Protein AF-0000000086675643 (afdb_homodimer)

Secondary structure (DSSP, 8-state):
-PPBGGGTSEES--EEETTSBHHHHHHHHHHHT-SEEEEEETTEEEEEEEHHHIIIIIGGGT--TTTSBGGGG--SS---EE-TTSBHHHHHHHHHHHT-SEEEEEETTEEEEEEE--/-PPBGGGTSEES--EEETTSBHHHHHHHHHHHT-SEEEEEETTEEEEEEEHHHIIIIIGGGT--TTTSBGGGG--SS---EE-TTSBHHHHHHHHHHHT-SEEEEEETTEEEEEEE--

Solvent-accessible surface area (backbone atoms only — not comparable to full-atom values): 12539 Å² total; per-residue (Å²): 130,81,56,36,32,61,80,69,34,48,66,68,60,52,72,42,56,32,74,42,27,41,27,57,51,22,37,50,27,48,76,69,70,44,59,57,36,37,29,22,49,97,89,36,84,59,27,59,39,36,37,54,33,47,28,45,53,26,38,36,64,72,43,54,44,82,76,35,41,37,52,72,38,39,54,85,61,74,70,58,69,46,39,49,80,37,43,42,66,57,52,54,49,50,24,62,74,68,72,42,55,61,34,41,22,32,58,96,89,35,76,46,23,38,39,71,65,116,130,81,56,37,31,60,80,67,34,49,68,70,59,51,71,43,55,32,74,41,26,41,27,56,51,21,36,50,26,48,76,69,68,45,61,58,35,37,27,23,50,97,89,36,84,59,26,60,39,37,35,54,32,47,28,46,53,25,39,36,64,72,44,55,44,81,74,34,40,38,52,71,37,39,54,84,61,75,71,55,69,44,40,49,80,38,42,41,66,56,51,53,49,51,26,62,75,67,72,43,55,61,35,41,22,33,58,96,88,34,77,47,22,37,38,70,65,117

pLDDT: mean 92.19, std 8.29, range [49.94, 98.75]

InterPro domains:
  IPR000644 CBS domain [PF00571] (5-55)
  IPR000644 CBS domain [PF00571] (76-117)
  IPR000644 CBS domain [PS51371] (9-65)
  IPR000644 CBS domain [PS51371] (75-118)
  IPR000644 CBS domain [SM00116] (12-59)
  IPR000644 CBS domain [SM00116] (78-118)
  IPR046342 CBS domain superfamily [G3DSA:3.10.580.10] (1-118)
  IPR046342 CBS domain superfamily [SSF54631] (3-118)
  IPR051257 Diverse Function CBS-Domain-Containing Protein [PTHR43080] (4-118)

Structure (mmCIF, N/CA/C/O backbone):
data_AF-0000000086675643-model_v1
#
loop_
_entity.id
_entity.type
_entity.pdbx_description
1 polymer Oxidoreductase
#
loop_
_atom_site.group_PDB
_atom_site.id
_atom_site.type_symbol
_atom_site.label_atom_id
_atom_site.label_alt_id
_atom_site.label_comp_id
_atom_site.label_asym_id
_atom_site.label_entity_id
_atom_site.label_seq_id
_atom_site.pdbx_PDB_ins_code
_atom_site.Cartn_x
_atom_site.Cartn_y
_atom_site.Cartn_z
_atom_site.occupancy
_atom_site.B_iso_or_equiv
_atom_site.auth_seq_id
_atom_site.auth_comp_id
_atom_site.auth_asym_id
_atom_site.auth_atom_id
_atom_site.pdbx_PDB_model_num
ATOM 1 N N . MET A 1 1 ? 28.484 17 0.82 1 49.94 1 MET A N 1
ATOM 2 C CA . MET A 1 1 ? 27.594 17.5 1.86 1 49.94 1 MET A CA 1
ATOM 3 C C . MET A 1 1 ? 26.422 16.547 2.072 1 49.94 1 MET A C 1
ATOM 5 O O . MET A 1 1 ? 26.016 15.836 1.152 1 49.94 1 MET A O 1
ATOM 9 N N . ALA A 1 2 ? 26.062 16.25 3.262 1 70 2 ALA A N 1
ATOM 10 C CA . ALA A 1 2 ? 25.031 15.242 3.541 1 70 2 ALA A CA 1
ATOM 11 C C . ALA A 1 2 ? 23.688 15.664 2.969 1 70 2 ALA A C 1
ATOM 13 O O . ALA A 1 2 ? 23.312 16.844 3.043 1 70 2 ALA A O 1
ATOM 14 N N . ASP A 1 3 ? 23.047 14.93 2.203 1 90.75 3 ASP A N 1
ATOM 15 C CA . ASP A 1 3 ? 21.75 15.227 1.609 1 90.75 3 ASP A CA 1
ATOM 16 C C . ASP A 1 3 ? 20.75 15.688 2.668 1 90.75 3 ASP A C 1
ATOM 18 O O . ASP A 1 3 ? 20.766 15.203 3.799 1 90.75 3 ASP A O 1
ATOM 22 N N . LYS A 1 4 ? 20.094 16.812 2.305 1 96.69 4 LYS A N 1
ATOM 23 C CA . LYS A 1 4 ? 19.047 17.312 3.193 1 96.69 4 LYS A CA 1
ATOM 24 C C . LYS A 1 4 ? 17.719 16.641 2.896 1 96.69 4 LYS A C 1
ATOM 26 O O . LYS A 1 4 ? 17.516 16.094 1.809 1 96.69 4 LYS A O 1
ATOM 31 N N . VAL A 1 5 ? 16.828 16.672 3.904 1 96.31 5 VAL A N 1
ATOM 32 C CA . VAL A 1 5 ? 15.516 16.062 3.805 1 96.31 5 VAL A CA 1
ATOM 33 C C . VAL A 1 5 ? 14.742 16.672 2.639 1 96.31 5 VAL A C 1
ATOM 35 O O . VAL A 1 5 ? 14.094 15.961 1.868 1 96.31 5 VAL A O 1
ATOM 38 N N . ARG A 1 6 ? 14.898 17.906 2.4 1 94.75 6 ARG A N 1
ATOM 39 C CA . ARG A 1 6 ? 14.164 18.594 1.343 1 94.75 6 ARG A CA 1
ATOM 40 C C . ARG A 1 6 ? 14.531 18.031 -0.029 1 94.75 6 ARG A C 1
ATOM 42 O O . ARG A 1 6 ? 13.742 18.125 -0.972 1 94.75 6 ARG A O 1
ATOM 49 N N . ASP A 1 7 ? 15.695 17.484 -0.162 1 94.19 7 ASP A N 1
ATOM 50 C CA . ASP A 1 7 ? 16.203 16.984 -1.437 1 94.19 7 ASP A CA 1
ATOM 51 C C . ASP A 1 7 ? 15.617 15.602 -1.759 1 94.19 7 ASP A C 1
ATOM 53 O O . ASP A 1 7 ? 15.695 15.141 -2.9 1 94.19 7 ASP A O 1
ATOM 57 N N . VAL A 1 8 ? 15.016 15 -0.75 1 92.94 8 VAL A N 1
ATOM 58 C CA . VAL A 1 8 ? 14.633 13.609 -0.973 1 92.94 8 VAL A CA 1
ATOM 59 C C . VAL A 1 8 ? 13.148 13.43 -0.646 1 92.94 8 VAL A C 1
ATOM 61 O O . VAL A 1 8 ? 12.57 12.375 -0.934 1 92.94 8 VAL A O 1
ATOM 64 N N . MET A 1 9 ? 12.516 14.391 -0.072 1 93.06 9 MET A N 1
ATOM 65 C CA . MET A 1 9 ? 11.133 14.234 0.366 1 93.06 9 MET A CA 1
ATOM 66 C C . MET A 1 9 ? 10.172 14.414 -0.803 1 93.06 9 MET A C 1
ATOM 68 O O . MET A 1 9 ? 10.508 15.07 -1.795 1 93.06 9 MET A O 1
ATOM 72 N N . THR A 1 10 ? 9.055 13.773 -0.684 1 90.44 10 THR A N 1
ATOM 73 C CA . THR A 1 10 ? 7.918 14.125 -1.528 1 90.44 10 THR A CA 1
ATOM 74 C C . THR A 1 10 ? 7.195 15.359 -0.978 1 90.44 10 THR A C 1
ATOM 76 O O . THR A 1 10 ? 6.859 15.406 0.206 1 90.44 10 THR A O 1
ATOM 79 N N . SER A 1 11 ? 6.953 16.281 -1.867 1 92.38 11 SER A N 1
ATOM 80 C CA . SER A 1 11 ? 6.418 17.547 -1.407 1 92.38 11 SER A CA 1
ATOM 81 C C . SER A 1 11 ? 4.898 17.578 -1.52 1 92.38 11 SER A C 1
ATOM 83 O O . SER A 1 11 ? 4.305 16.766 -2.219 1 92.38 11 SER A O 1
ATOM 85 N N . ASP A 1 12 ? 4.305 18.562 -0.68 1 90.69 12 ASP A N 1
ATOM 86 C CA . ASP A 1 12 ? 2.891 18.922 -0.736 1 90.69 12 ASP A CA 1
ATOM 87 C C . ASP A 1 12 ? 2.008 17.703 -0.477 1 90.69 12 ASP A C 1
ATOM 89 O O . ASP A 1 12 ? 1.197 17.328 -1.325 1 90.69 12 ASP A O 1
ATOM 93 N N . PRO A 1 13 ? 2.143 17.234 0.738 1 94.44 13 PRO A N 1
ATOM 94 C CA . PRO A 1 13 ? 1.33 16.062 1.082 1 94.44 13 PRO A CA 1
ATOM 95 C C . PRO A 1 13 ? -0.165 16.375 1.117 1 94.44 13 PRO A C 1
ATOM 97 O O . PRO A 1 13 ? -0.562 17.484 1.498 1 94.44 13 PRO A O 1
ATOM 100 N N . ILE A 1 14 ? -0.954 15.445 0.741 1 95.62 14 ILE A N 1
ATOM 101 C CA . ILE A 1 14 ? -2.4 15.562 0.89 1 95.62 14 ILE A CA 1
ATOM 102 C C . ILE A 1 14 ? -2.777 15.469 2.367 1 95.62 14 ILE A C 1
ATOM 104 O O . ILE A 1 14 ? -2.307 14.586 3.08 1 95.62 14 ILE A O 1
ATOM 108 N N . THR A 1 15 ? -3.568 16.391 2.744 1 95 15 THR A N 1
ATOM 109 C CA . THR A 1 15 ? -4.012 16.438 4.133 1 95 15 THR A CA 1
ATOM 110 C C . THR A 1 15 ? -5.527 16.312 4.223 1 95 15 THR A C 1
ATOM 112 O O . THR A 1 15 ? -6.258 16.984 3.492 1 95 15 THR A O 1
ATOM 115 N N . LEU A 1 16 ? -5.977 15.461 5.094 1 96.56 16 LEU A N 1
ATOM 116 C CA . LEU A 1 16 ? -7.406 15.25 5.297 1 96.56 16 LEU A CA 1
ATOM 117 C C . LEU A 1 16 ? -7.766 15.344 6.773 1 96.56 16 LEU A C 1
ATOM 119 O O . LEU A 1 16 ? -6.949 15.016 7.641 1 96.56 16 LEU A O 1
ATOM 123 N N . ALA A 1 17 ? -8.984 15.773 7.023 1 96.69 17 ALA A N 1
ATOM 124 C CA . ALA A 1 17 ? -9.484 15.789 8.398 1 96.69 17 ALA A CA 1
ATOM 125 C C . ALA A 1 17 ? -9.703 14.367 8.914 1 96.69 17 ALA A C 1
ATOM 127 O O . ALA A 1 17 ? -10.078 13.477 8.148 1 96.69 17 ALA A O 1
ATOM 128 N N . SER A 1 18 ? -9.555 14.195 10.219 1 95.69 18 SER A N 1
ATOM 129 C CA . SER A 1 18 ? -9.664 12.883 10.859 1 95.69 18 SER A CA 1
ATOM 130 C C . SER A 1 18 ? -11.062 12.305 10.695 1 95.69 18 SER A C 1
ATOM 132 O O . SER A 1 18 ? -11.25 11.086 10.758 1 95.69 18 SER A O 1
ATOM 134 N N . THR A 1 19 ? -12.016 13.117 10.367 1 96.69 19 THR A N 1
ATOM 135 C CA . THR A 1 19 ? -13.414 12.703 10.305 1 96.69 19 THR A CA 1
ATOM 136 C C . THR A 1 19 ? -13.781 12.219 8.906 1 96.69 19 THR A C 1
ATOM 138 O O . THR A 1 19 ? -14.844 11.625 8.703 1 96.69 19 THR A O 1
ATOM 141 N N . GLU A 1 20 ? -12.906 12.508 7.949 1 97.62 20 GLU A N 1
ATOM 142 C CA . GLU A 1 20 ? -13.164 11.984 6.609 1 97.62 20 GLU A CA 1
ATOM 143 C C . GLU A 1 20 ? -13.188 10.461 6.602 1 97.62 20 GLU A C 1
ATOM 145 O O . GLU A 1 20 ? -12.648 9.82 7.508 1 97.62 20 GLU A O 1
ATOM 150 N N . THR A 1 21 ? -13.844 9.875 5.613 1 98.44 21 THR A N 1
ATOM 151 C CA . THR A 1 21 ? -13.961 8.422 5.559 1 98.44 21 THR A CA 1
ATOM 152 C C . THR A 1 21 ? -12.719 7.797 4.941 1 98.44 21 THR A C 1
ATOM 154 O O . THR A 1 21 ? -11.938 8.484 4.281 1 98.44 21 THR A O 1
ATOM 157 N N . LEU A 1 22 ? -12.578 6.535 5.164 1 98.56 22 LEU A N 1
ATOM 158 C CA . LEU A 1 22 ? -11.516 5.781 4.5 1 98.56 22 LEU A CA 1
ATOM 159 C C . LEU A 1 22 ? -11.656 5.871 2.984 1 98.56 22 LEU A C 1
ATOM 161 O O . LEU A 1 22 ? -10.656 5.988 2.27 1 98.56 22 LEU A O 1
ATOM 165 N N . ALA A 1 23 ? -12.867 5.875 2.477 1 98.75 23 ALA A N 1
ATOM 166 C CA . ALA A 1 23 ? -13.125 5.961 1.043 1 98.75 23 ALA A CA 1
ATOM 167 C C . ALA A 1 23 ? -12.695 7.312 0.487 1 98.75 23 ALA A C 1
ATOM 169 O O . ALA A 1 23 ? -12.156 7.395 -0.623 1 98.75 23 ALA A O 1
ATOM 170 N N . ALA A 1 24 ? -12.953 8.328 1.273 1 98.56 24 ALA A N 1
ATOM 171 C CA . ALA A 1 24 ? -12.5 9.656 0.849 1 98.56 24 ALA A CA 1
ATOM 172 C C . ALA A 1 24 ? -10.984 9.703 0.709 1 98.56 24 ALA A C 1
ATOM 174 O O . ALA A 1 24 ? -10.461 10.273 -0.251 1 98.56 24 ALA A O 1
ATOM 175 N N . ALA A 1 25 ? -10.312 9.164 1.651 1 98.38 25 ALA A N 1
ATOM 176 C CA . ALA A 1 25 ? -8.859 9.078 1.589 1 98.38 25 ALA A CA 1
ATOM 177 C C . ALA A 1 25 ? -8.406 8.281 0.371 1 98.38 25 ALA A C 1
ATOM 179 O O . ALA A 1 25 ? -7.48 8.688 -0.339 1 98.38 25 ALA A O 1
ATOM 180 N N . ALA A 1 26 ? -9.023 7.16 0.12 1 98.62 26 ALA A N 1
ATOM 181 C CA . ALA A 1 26 ? -8.695 6.312 -1.023 1 98.62 26 ALA A CA 1
ATOM 182 C C . ALA A 1 26 ? -8.828 7.086 -2.334 1 98.62 26 ALA A C 1
ATOM 184 O O . ALA A 1 26 ? -7.977 6.965 -3.221 1 98.62 26 ALA A O 1
ATOM 185 N N . LYS A 1 27 ? -9.852 7.836 -2.449 1 98.75 27 LYS A N 1
ATOM 186 C CA . LYS A 1 27 ? -10.07 8.633 -3.652 1 98.75 27 LYS A CA 1
ATOM 187 C C . LYS A 1 27 ? -8.961 9.664 -3.838 1 98.75 27 LYS A C 1
ATOM 189 O O . LYS A 1 27 ? -8.477 9.875 -4.953 1 98.75 27 LYS A O 1
ATOM 194 N N . GLN A 1 28 ? -8.594 10.273 -2.74 1 98.19 28 GLN A N 1
ATOM 195 C CA . GLN A 1 28 ? -7.488 11.219 -2.812 1 98.19 28 GLN A CA 1
ATOM 196 C C . GLN A 1 28 ? -6.188 10.523 -3.209 1 98.19 28 GLN A C 1
ATOM 198 O O . GLN A 1 28 ? -5.414 11.055 -4.008 1 98.19 28 GLN A O 1
ATOM 203 N N . MET A 1 29 ? -5.926 9.367 -2.654 1 97.25 29 MET A N 1
ATOM 204 C CA . MET A 1 29 ? -4.73 8.602 -2.988 1 97.25 29 MET A CA 1
ATOM 205 C C . MET A 1 29 ? -4.703 8.25 -4.473 1 97.25 29 MET A C 1
ATOM 207 O O . MET A 1 29 ? -3.666 8.367 -5.125 1 97.25 29 MET A O 1
ATOM 211 N N . ARG A 1 30 ? -5.797 7.859 -4.992 1 97.06 30 ARG A N 1
ATOM 212 C CA . ARG A 1 30 ? -5.898 7.547 -6.414 1 97.06 30 ARG A CA 1
ATOM 213 C C . ARG A 1 30 ? -5.637 8.789 -7.266 1 97.06 30 ARG A C 1
ATOM 215 O O . ARG A 1 30 ? -4.781 8.766 -8.156 1 97.06 30 ARG A O 1
ATOM 222 N N . ASP A 1 31 ? -6.348 9.844 -6.934 1 97.5 31 ASP A N 1
ATOM 223 C CA . ASP A 1 31 ? -6.336 11.047 -7.766 1 97.5 31 ASP A CA 1
ATOM 224 C C . ASP A 1 31 ? -4.961 11.711 -7.75 1 97.5 31 ASP A C 1
ATOM 226 O O . ASP A 1 31 ? -4.508 12.234 -8.766 1 97.5 31 ASP A O 1
ATOM 230 N N . ALA A 1 32 ? -4.277 11.711 -6.648 1 95.38 32 ALA A N 1
ATOM 231 C CA . ALA A 1 32 ? -2.988 12.375 -6.496 1 95.38 32 ALA A CA 1
ATOM 232 C C . ALA A 1 32 ? -1.837 11.398 -6.707 1 95.38 32 ALA A C 1
ATOM 234 O O . ALA A 1 32 ? -0.668 11.789 -6.703 1 95.38 32 ALA A O 1
ATOM 235 N N . ASP A 1 33 ? -2.172 10.195 -6.852 1 93.75 33 ASP A N 1
ATOM 236 C CA . ASP A 1 33 ? -1.205 9.117 -7.027 1 93.75 33 ASP A CA 1
ATOM 237 C C . ASP A 1 33 ? -0.192 9.094 -5.887 1 93.75 33 ASP A C 1
ATOM 239 O O . ASP A 1 33 ? 1.019 9.117 -6.121 1 93.75 33 ASP A O 1
ATOM 243 N N . VAL A 1 34 ? -0.68 9.023 -4.691 1 92.38 34 VAL A N 1
ATOM 244 C CA . VAL A 1 34 ? 0.114 8.906 -3.473 1 92.38 34 VAL A CA 1
ATOM 245 C C . VAL A 1 34 ? -0.4 7.738 -2.633 1 92.38 34 VAL A C 1
ATOM 247 O O . VAL A 1 34 ? -1.559 7.34 -2.76 1 92.38 34 VAL A O 1
ATOM 250 N N . GLY A 1 35 ? 0.454 7.199 -1.748 1 93.19 35 GLY A N 1
ATOM 251 C CA . GLY A 1 35 ? 0.07 6.074 -0.91 1 93.19 35 GLY A CA 1
ATOM 252 C C . GLY A 1 35 ? -0.058 6.438 0.557 1 93.19 35 GLY A C 1
ATOM 253 O O . GLY A 1 35 ? -0.068 5.562 1.423 1 93.19 35 GLY A O 1
ATOM 254 N N . VAL A 1 36 ? -0.017 7.773 0.796 1 93.31 36 VAL A N 1
ATOM 255 C CA . VAL A 1 36 ? -0.09 8.219 2.184 1 93.31 36 VAL A CA 1
ATOM 256 C C . VAL A 1 36 ? -0.784 9.578 2.256 1 93.31 36 VAL A C 1
ATOM 258 O O . VAL A 1 36 ? -0.618 10.414 1.364 1 93.31 36 VAL A O 1
ATOM 261 N N . VAL A 1 37 ? -1.573 9.781 3.309 1 94.69 37 VAL A N 1
ATOM 262 C CA . VAL A 1 37 ? -2.17 11.086 3.586 1 94.69 37 VAL A CA 1
ATOM 263 C C . VAL A 1 37 ? -1.846 11.508 5.016 1 94.69 37 VAL A C 1
ATOM 265 O O . VAL A 1 37 ? -1.646 10.656 5.891 1 94.69 37 VAL A O 1
ATOM 268 N N . VAL A 1 38 ? -1.768 12.797 5.168 1 94.44 38 VAL A N 1
ATOM 269 C CA . VAL A 1 38 ? -1.661 13.391 6.5 1 94.44 38 VAL A CA 1
ATOM 270 C C . VAL A 1 38 ? -3.057 13.594 7.086 1 94.44 38 VAL A C 1
ATOM 272 O O . VAL A 1 38 ? -3.951 14.109 6.414 1 94.44 38 VAL A O 1
ATOM 275 N N . VAL A 1 39 ? -3.197 13.148 8.297 1 94.5 39 VAL A N 1
ATOM 276 C CA . VAL A 1 39 ? -4.484 13.281 8.977 1 94.5 39 VAL A CA 1
ATOM 277 C C . VAL A 1 39 ? -4.41 14.391 10.016 1 94.5 39 VAL A C 1
ATOM 279 O O . VAL A 1 39 ? -3.463 14.453 10.805 1 94.5 39 VAL A O 1
ATOM 282 N N . THR A 1 40 ? -5.363 15.25 9.961 1 92.69 40 THR A N 1
ATOM 283 C CA . THR A 1 40 ? -5.426 16.328 10.945 1 92.69 40 THR A CA 1
ATOM 284 C C . THR A 1 40 ? -6.688 16.203 11.797 1 92.69 40 THR A C 1
ATOM 286 O O . THR A 1 40 ? -7.676 15.602 11.375 1 92.69 40 THR A O 1
ATOM 289 N N . ASP A 1 41 ? -6.551 16.625 13.016 1 90.69 41 ASP A N 1
ATOM 290 C CA . ASP A 1 41 ? -7.656 16.734 13.961 1 90.69 41 ASP A CA 1
ATOM 291 C C . ASP A 1 41 ? -7.734 18.141 14.555 1 90.69 41 ASP A C 1
ATOM 293 O O . ASP A 1 41 ? -6.84 18.547 15.297 1 90.69 41 ASP A O 1
ATOM 297 N N . ASN A 1 42 ? -8.82 18.812 14.172 1 88.81 42 ASN A N 1
ATOM 298 C CA . ASN A 1 42 ? -9.016 20.172 14.672 1 88.81 42 ASN A CA 1
ATOM 299 C C . ASN A 1 42 ? -7.812 21.062 14.367 1 88.81 42 ASN A C 1
ATOM 301 O O . ASN A 1 42 ? -7.32 21.766 15.25 1 88.81 42 ASN A O 1
ATOM 305 N N . GLY A 1 43 ? -7.172 20.859 13.125 1 83.06 43 GLY A N 1
ATOM 306 C CA . GLY A 1 43 ? -6.105 21.734 12.664 1 83.06 43 GLY A CA 1
ATOM 307 C C . GLY A 1 43 ? -4.723 21.266 13.07 1 83.06 43 GLY A C 1
ATOM 308 O O . GLY A 1 43 ? -3.717 21.812 12.617 1 83.06 43 GLY A O 1
ATOM 309 N N . SER A 1 44 ? -4.691 20.281 13.961 1 87.94 44 SER A N 1
ATOM 310 C CA . SER A 1 44 ? -3.404 19.734 14.375 1 87.94 44 SER A CA 1
ATOM 311 C C . SER A 1 44 ? -3.139 18.391 13.695 1 87.94 44 SER A C 1
ATOM 313 O O . SER A 1 44 ? -4.074 17.656 13.391 1 87.94 44 SER A O 1
ATOM 315 N N . ILE A 1 45 ? -1.896 18.156 13.555 1 88.19 45 ILE A N 1
ATOM 316 C CA . ILE A 1 45 ? -1.517 16.906 12.922 1 88.19 45 ILE A CA 1
ATOM 317 C C . ILE A 1 45 ? -1.85 15.734 13.852 1 88.19 45 ILE A C 1
ATOM 319 O O . ILE A 1 45 ? -1.424 15.711 15.008 1 88.19 45 ILE A O 1
ATOM 323 N N . ALA A 1 46 ? -2.621 14.805 13.359 1 88 46 ALA A N 1
ATOM 324 C CA . ALA A 1 46 ? -3.031 13.641 14.148 1 88 46 ALA A CA 1
ATOM 325 C C . ALA A 1 46 ? -2.203 12.414 13.789 1 88 46 ALA A C 1
ATOM 327 O O . ALA A 1 46 ? -2.021 11.516 14.609 1 88 46 ALA A O 1
ATOM 328 N N . GLY A 1 47 ? -1.719 12.391 12.484 1 89.94 47 GLY A N 1
ATOM 329 C CA . GLY A 1 47 ? -0.938 11.227 12.086 1 89.94 47 GLY A CA 1
ATOM 330 C C . GLY A 1 47 ? -0.857 11.055 10.586 1 89.94 47 GLY A C 1
ATOM 331 O O . GLY A 1 47 ? -1.128 11.992 9.828 1 89.94 47 GLY A O 1
ATOM 332 N N . LEU A 1 48 ? -0.322 9.844 10.234 1 92.06 48 LEU A N 1
ATOM 333 C CA . LEU A 1 48 ? -0.259 9.43 8.836 1 92.06 48 LEU A CA 1
ATOM 334 C C . LEU A 1 48 ? -1.07 8.156 8.609 1 92.06 48 LEU A C 1
ATOM 336 O O . LEU A 1 48 ? -1.101 7.273 9.469 1 92.06 48 LEU A O 1
ATOM 340 N N . VAL A 1 49 ? -1.776 8.07 7.484 1 93.94 49 VAL A N 1
ATOM 341 C CA . VAL A 1 49 ? -2.465 6.855 7.062 1 93.94 49 VAL A CA 1
ATOM 342 C C . VAL A 1 49 ? -2.029 6.477 5.648 1 93.94 49 VAL A C 1
ATOM 344 O O . VAL A 1 49 ? -2.107 7.297 4.73 1 93.94 49 VAL A O 1
ATOM 347 N N . THR A 1 50 ? -1.489 5.309 5.496 1 93.69 50 THR A N 1
ATOM 348 C CA . THR A 1 50 ? -1.075 4.801 4.191 1 93.69 50 THR A CA 1
ATOM 349 C C . THR A 1 50 ? -2.174 3.945 3.57 1 93.69 50 THR A C 1
ATOM 351 O O . THR A 1 50 ? -3.158 3.611 4.23 1 93.69 50 THR A O 1
ATOM 354 N N . ASP A 1 51 ? -1.997 3.686 2.297 1 95.5 51 ASP A N 1
ATOM 355 C CA . ASP A 1 51 ? -2.92 2.766 1.637 1 95.5 51 ASP A CA 1
ATOM 356 C C . ASP A 1 51 ? -2.904 1.396 2.311 1 95.5 51 ASP A C 1
ATOM 358 O O . ASP A 1 51 ? -3.955 0.782 2.504 1 95.5 51 ASP A O 1
ATOM 362 N N . ARG A 1 52 ? -1.743 0.989 2.826 1 93.5 52 ARG A N 1
ATOM 363 C CA . ARG A 1 52 ? -1.68 -0.269 3.562 1 93.5 52 ARG A CA 1
ATOM 364 C C . ARG A 1 52 ? -2.492 -0.191 4.852 1 93.5 52 ARG A C 1
ATOM 366 O O . ARG A 1 52 ? -3.148 -1.161 5.234 1 93.5 52 ARG A O 1
ATOM 373 N N . ASP A 1 53 ? -2.436 0.893 5.562 1 94.69 53 ASP A N 1
ATOM 374 C CA . ASP A 1 53 ? -3.217 1.054 6.785 1 94.69 53 ASP A CA 1
ATOM 375 C C . ASP A 1 53 ? -4.707 0.839 6.52 1 94.69 53 ASP A C 1
ATOM 377 O O . ASP A 1 53 ? -5.398 0.195 7.309 1 94.69 53 ASP A O 1
ATOM 381 N N . ILE A 1 54 ? -5.203 1.376 5.406 1 97.81 54 ILE A N 1
ATOM 382 C CA . ILE A 1 54 ? -6.609 1.233 5.047 1 97.81 54 ILE A CA 1
ATOM 383 C C . ILE A 1 54 ? -6.945 -0.243 4.848 1 97.81 54 ILE A C 1
ATOM 385 O O . ILE A 1 54 ? -8 -0.709 5.273 1 97.81 54 ILE A O 1
ATOM 389 N N . VAL A 1 55 ? -6.023 -0.96 4.297 1 98.12 55 VAL A N 1
ATOM 390 C CA . VAL A 1 55 ? -6.25 -2.367 3.982 1 98.12 55 VAL A CA 1
ATOM 391 C C . VAL A 1 55 ? -6.16 -3.201 5.258 1 98.12 55 VAL A C 1
ATOM 393 O O . VAL A 1 55 ? -7.094 -3.936 5.594 1 98.12 55 VAL A O 1
ATOM 396 N N . VAL A 1 56 ? -5.117 -2.982 6.066 1 97.38 56 VAL A N 1
ATOM 397 C CA . VAL A 1 56 ? -4.832 -3.939 7.129 1 97.38 56 VAL A CA 1
ATOM 398 C C . VAL A 1 56 ? -5.52 -3.496 8.422 1 97.38 56 VAL A C 1
ATOM 400 O O . VAL A 1 56 ? -5.848 -4.324 9.273 1 97.38 56 VAL A O 1
ATOM 403 N N . ARG A 1 57 ? -5.805 -2.264 8.57 1 96.62 57 ARG A N 1
ATOM 404 C CA . ARG A 1 57 ? -6.426 -1.772 9.797 1 96.62 57 ARG A CA 1
ATOM 405 C C . ARG A 1 57 ? -7.879 -1.391 9.562 1 96.62 57 ARG A C 1
ATOM 407 O O . ARG A 1 57 ? -8.641 -1.199 10.508 1 96.62 57 ARG A O 1
ATOM 414 N N . GLY A 1 58 ? -8.305 -1.27 8.336 1 98.12 58 GLY A N 1
ATOM 415 C CA . GLY A 1 58 ? -9.68 -0.954 7.996 1 98.12 58 GLY A CA 1
ATOM 416 C C . GLY A 1 58 ? -10.453 -2.145 7.457 1 98.12 58 GLY A C 1
ATOM 417 O O . GLY A 1 58 ? -11.211 -2.785 8.188 1 98.12 58 GLY A O 1
ATOM 418 N N . ILE A 1 59 ? -10.047 -2.5 6.188 1 98.56 59 ILE A N 1
ATOM 419 C CA . ILE A 1 59 ? -10.797 -3.523 5.465 1 98.56 59 ILE A CA 1
ATOM 420 C C . ILE A 1 59 ? -10.641 -4.871 6.164 1 98.56 59 ILE A C 1
ATOM 422 O O . ILE A 1 59 ? -11.625 -5.578 6.395 1 98.56 59 ILE A O 1
ATOM 426 N N . ALA A 1 60 ? -9.484 -5.18 6.551 1 98.62 60 ALA A N 1
ATOM 427 C CA . ALA A 1 60 ? -9.203 -6.465 7.184 1 98.62 60 ALA A CA 1
ATOM 428 C C . ALA A 1 60 ? -9.898 -6.578 8.539 1 98.62 60 ALA A C 1
ATOM 430 O O . ALA A 1 60 ? -10.109 -7.684 9.039 1 98.62 60 ALA A O 1
ATOM 431 N N . GLU A 1 61 ? -10.227 -5.473 9.125 1 98.25 61 GLU A N 1
ATOM 432 C CA . GLU A 1 61 ? -10.898 -5.445 10.43 1 98.25 61 GLU A CA 1
ATOM 433 C C . GLU A 1 61 ? -12.406 -5.277 10.266 1 98.25 61 GLU A C 1
ATOM 435 O O . GLU A 1 61 ? -13.102 -4.934 11.227 1 98.25 61 GLU A O 1
ATOM 440 N N . ASP A 1 62 ? -12.898 -5.422 9.125 1 98.31 62 ASP A N 1
ATOM 441 C CA . ASP A 1 62 ? -14.312 -5.449 8.773 1 98.31 62 ASP A CA 1
ATOM 442 C C . ASP A 1 62 ? -14.945 -4.07 8.961 1 98.31 62 ASP A C 1
ATOM 444 O O . ASP A 1 62 ? -16.141 -3.969 9.281 1 98.31 62 ASP A O 1
ATOM 448 N N . LEU A 1 63 ? -14.141 -3.051 8.836 1 98.31 63 LEU A N 1
ATOM 449 C CA . LEU A 1 63 ? -14.688 -1.697 8.883 1 98.31 63 LEU A CA 1
ATOM 450 C C . LEU A 1 63 ? -15.203 -1.277 7.512 1 98.31 63 LEU A C 1
ATOM 452 O O . LEU A 1 63 ? -14.57 -1.544 6.492 1 98.31 63 LEU A O 1
ATOM 456 N N . ASP A 1 64 ? -16.375 -0.679 7.574 1 98.25 64 ASP A N 1
ATOM 457 C CA . ASP A 1 64 ? -16.938 -0.154 6.332 1 98.25 64 ASP A CA 1
ATOM 458 C C . ASP A 1 64 ? -16.203 1.107 5.887 1 98.25 64 ASP A C 1
ATOM 460 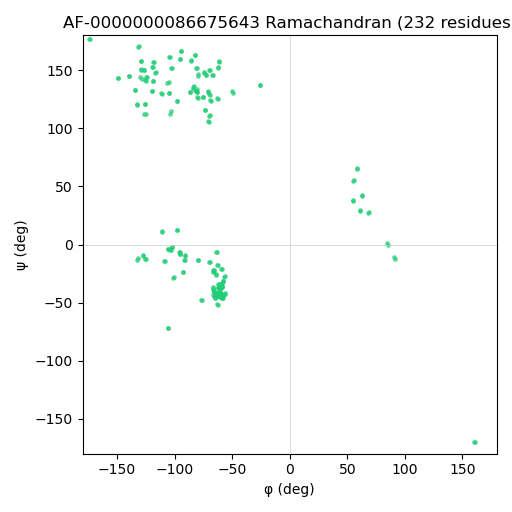O O . ASP A 1 64 ? -16.328 2.158 6.52 1 98.25 64 ASP A O 1
ATOM 464 N N . PRO A 1 65 ? -15.531 1.054 4.719 1 98.56 65 PRO A N 1
ATOM 465 C CA . PRO A 1 65 ? -14.695 2.195 4.336 1 98.56 65 PRO A CA 1
ATOM 466 C C . PRO A 1 65 ? -15.516 3.432 3.975 1 98.56 65 PRO A C 1
ATOM 468 O O . PRO A 1 65 ? -14.977 4.535 3.896 1 98.56 65 PRO A O 1
ATOM 471 N N . PHE A 1 66 ? -16.75 3.301 3.758 1 98.38 66 PHE A N 1
ATOM 472 C CA . PHE A 1 66 ? -17.594 4.398 3.293 1 98.38 66 PHE A CA 1
ATOM 473 C C . PHE A 1 66 ? -18.203 5.148 4.473 1 98.38 66 PHE A C 1
ATOM 475 O O . PHE A 1 66 ? -18.734 6.25 4.305 1 98.38 66 PHE A O 1
ATOM 482 N N . SER A 1 67 ? -18.047 4.598 5.656 1 98.25 67 SER A N 1
ATOM 483 C CA . SER A 1 67 ? -18.625 5.254 6.82 1 98.25 67 SER A CA 1
ATOM 484 C C . SER A 1 67 ? -17.625 5.363 7.957 1 98.25 67 SER A C 1
ATOM 486 O O . SER A 1 67 ? -17.859 6.09 8.93 1 98.25 67 SER A O 1
ATOM 488 N N . THR A 1 68 ? -16.5 4.688 7.863 1 98.25 68 THR A N 1
ATOM 489 C CA . THR A 1 68 ? -15.492 4.691 8.914 1 98.25 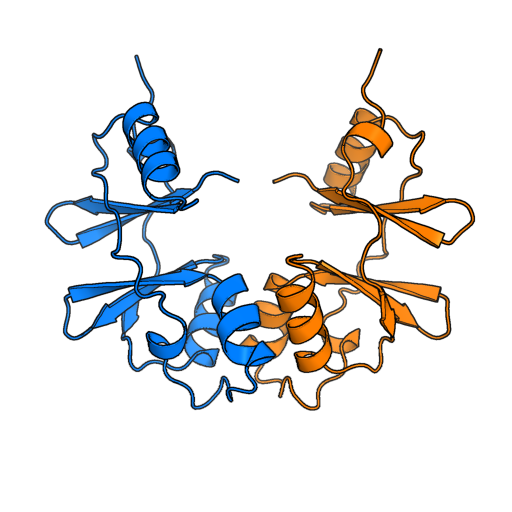68 THR A CA 1
ATOM 490 C C . THR A 1 68 ? -14.578 5.91 8.789 1 98.25 68 THR A C 1
ATOM 492 O O . THR A 1 68 ? -14.109 6.23 7.695 1 98.25 68 THR A O 1
ATOM 495 N N . ALA A 1 69 ? -14.383 6.5 9.922 1 97.62 69 ALA A N 1
ATOM 496 C CA . ALA A 1 69 ? -13.531 7.688 9.953 1 97.62 69 ALA A CA 1
ATOM 497 C C . ALA A 1 69 ? -12.062 7.316 9.781 1 97.62 69 ALA A C 1
ATOM 499 O O . ALA A 1 69 ? -11.609 6.285 10.289 1 97.62 69 ALA A O 1
ATOM 500 N N . LEU A 1 70 ? -11.312 8.188 9.117 1 96.44 70 LEU A N 1
ATOM 501 C CA . LEU A 1 70 ? -9.883 8.023 8.844 1 96.44 70 LEU A CA 1
ATOM 502 C C . LEU A 1 70 ? -9.102 7.852 10.141 1 96.44 70 LEU A C 1
ATOM 504 O O . LEU A 1 70 ? -8.117 7.109 10.18 1 96.44 70 LEU A O 1
ATOM 508 N N . ALA A 1 71 ? -9.547 8.461 11.211 1 92.62 71 ALA A N 1
ATOM 509 C CA . ALA A 1 71 ? -8.914 8.391 12.523 1 92.62 71 ALA A CA 1
ATOM 510 C C . ALA A 1 71 ? -8.781 6.941 12.992 1 92.62 71 ALA A C 1
ATOM 512 O O . ALA A 1 71 ? -7.852 6.605 13.727 1 92.62 71 ALA A O 1
ATOM 513 N N . SER A 1 72 ? -9.633 6.105 12.547 1 93.19 72 SER A N 1
ATOM 514 C CA . SER A 1 72 ? -9.656 4.711 12.977 1 93.19 72 SER A CA 1
ATOM 515 C C . SER A 1 72 ? -8.414 3.965 12.516 1 93.19 72 SER A C 1
ATOM 517 O O . SER A 1 72 ? -8.062 2.924 13.07 1 93.19 72 SER A O 1
ATOM 519 N N . CYS A 1 73 ? -7.789 4.457 11.469 1 92.12 73 CYS A N 1
ATOM 520 C CA . CYS A 1 73 ? -6.633 3.777 10.898 1 92.12 73 CYS A CA 1
ATOM 521 C C . CYS A 1 73 ? -5.336 4.453 11.32 1 92.12 73 CYS A C 1
ATOM 523 O O . CYS A 1 73 ? -4.25 4.043 10.906 1 92.12 73 CYS A O 1
ATOM 525 N N . CYS A 1 74 ? -5.461 5.5 12.047 1 85.38 74 CYS A N 1
ATOM 526 C CA . CYS A 1 74 ? -4.277 6.172 12.578 1 85.38 74 CYS A CA 1
ATOM 527 C C . CYS A 1 74 ? -3.688 5.395 13.75 1 85.38 74 CYS A C 1
ATOM 529 O O . CYS A 1 74 ? -4.422 4.906 14.609 1 85.38 74 CYS A O 1
ATOM 531 N N . THR A 1 75 ? -2.402 5.152 13.555 1 73.94 75 THR A N 1
ATOM 532 C CA . THR A 1 75 ? -1.758 4.465 14.672 1 73.94 75 THR A CA 1
ATOM 533 C C . THR A 1 75 ? -1.411 5.445 15.781 1 73.94 75 THR A C 1
ATOM 535 O O . THR A 1 75 ? -1.313 6.652 15.547 1 73.94 75 THR A O 1
ATOM 538 N N . SER A 1 76 ? -1.501 4.938 16.938 1 62.78 76 SER A N 1
ATOM 539 C CA . SER A 1 76 ? -1.211 5.734 18.125 1 62.78 76 SER A CA 1
ATOM 540 C C . SER A 1 76 ? 0.251 6.168 18.156 1 62.78 76 SER A C 1
ATOM 542 O O . SER A 1 76 ? 0.65 6.965 19.016 1 62.78 76 SER A O 1
ATOM 544 N N . ARG A 1 77 ? 0.912 5.637 17.234 1 60.41 77 ARG A N 1
ATOM 545 C CA . ARG A 1 77 ? 2.322 6.004 17.297 1 60.41 77 ARG A CA 1
ATOM 546 C C . ARG A 1 77 ? 2.527 7.465 16.922 1 60.41 77 ARG A C 1
ATOM 548 O O . ARG A 1 77 ? 1.836 7.984 16.031 1 60.41 77 ARG A O 1
ATOM 555 N N . GLY A 1 78 ? 2.789 8.312 17.922 1 67.12 78 GLY A N 1
ATOM 556 C CA . GLY A 1 78 ? 3.098 9.711 17.703 1 67.12 78 GLY A CA 1
ATOM 557 C C . GLY A 1 78 ? 3.701 9.984 16.344 1 67.12 78 GLY A C 1
ATOM 558 O O . GLY A 1 78 ? 4.219 9.062 15.695 1 67.12 78 GLY A O 1
ATOM 559 N N . VAL A 1 79 ? 3.273 11.039 15.703 1 81.56 79 VAL A N 1
ATOM 560 C CA . VAL A 1 79 ? 3.852 11.445 14.422 1 81.56 79 VAL A CA 1
ATOM 561 C C . VAL A 1 79 ? 5.273 11.953 14.641 1 81.56 79 VAL A C 1
ATOM 563 O O . VAL A 1 79 ? 5.492 12.883 15.422 1 81.56 79 VAL A O 1
ATOM 566 N N . VAL A 1 80 ? 6.305 11.234 14.172 1 89.56 80 VAL A N 1
ATOM 567 C CA . VAL A 1 80 ? 7.676 11.742 14.203 1 89.56 80 VAL A CA 1
ATOM 568 C C . VAL A 1 80 ? 7.906 12.688 13.023 1 89.56 80 VAL A C 1
ATOM 570 O O . VAL A 1 80 ? 7.562 12.367 11.883 1 89.56 80 VAL A O 1
ATOM 573 N N . THR A 1 81 ? 8.375 13.844 13.406 1 93.31 81 THR A N 1
ATOM 574 C CA . THR A 1 81 ? 8.539 14.867 12.383 1 93.31 81 THR A CA 1
ATOM 575 C C . THR A 1 81 ? 10 15.289 12.266 1 93.31 81 THR A C 1
ATOM 577 O O . THR A 1 81 ? 10.773 15.117 13.211 1 93.31 81 THR A O 1
ATOM 580 N N . VAL A 1 82 ? 10.344 15.727 11.133 1 96.19 82 VAL A N 1
ATOM 581 C CA . VAL A 1 82 ? 11.625 16.359 10.844 1 96.19 82 VAL A CA 1
ATOM 582 C C . VAL A 1 82 ? 11.391 17.656 10.078 1 96.19 82 VAL A C 1
ATOM 584 O O . VAL A 1 82 ? 10.266 17.953 9.672 1 96.19 82 VAL A O 1
ATOM 587 N N . THR A 1 83 ? 12.438 18.453 9.922 1 96.75 83 THR A N 1
ATOM 588 C CA . THR A 1 83 ? 12.375 19.672 9.117 1 96.75 83 THR A CA 1
ATOM 589 C C . THR A 1 83 ? 13.07 19.469 7.777 1 96.75 83 THR A C 1
ATOM 591 O O . THR A 1 83 ? 13.867 18.531 7.617 1 96.75 83 THR A O 1
ATOM 594 N N . PRO A 1 84 ? 12.758 20.344 6.805 1 96.25 84 PRO A N 1
ATOM 595 C CA . PRO A 1 84 ? 13.43 20.234 5.504 1 96.25 84 PRO A CA 1
ATOM 596 C C . PRO A 1 84 ? 14.945 20.359 5.609 1 96.25 84 PRO A C 1
ATOM 598 O O . PRO A 1 84 ? 15.672 19.828 4.777 1 96.25 84 PRO A O 1
ATOM 601 N N . ASP A 1 85 ? 15.391 20.938 6.656 1 96.62 85 ASP A N 1
ATOM 602 C CA . ASP A 1 85 ? 16.812 21.234 6.773 1 96.62 85 ASP A CA 1
ATOM 603 C C . ASP A 1 85 ? 17.547 20.141 7.543 1 96.62 85 ASP A C 1
ATOM 605 O O . ASP A 1 85 ? 18.781 20.156 7.625 1 96.62 85 ASP A O 1
ATOM 609 N N . ASP A 1 86 ? 16.766 19.266 8.086 1 96.75 86 ASP A N 1
ATOM 610 C CA . ASP A 1 86 ? 17.406 18.141 8.758 1 96.75 86 ASP A CA 1
ATOM 611 C C . ASP A 1 86 ? 18.234 17.297 7.781 1 96.75 86 ASP A C 1
ATOM 613 O O . ASP A 1 86 ? 17.922 17.266 6.586 1 96.75 86 ASP A O 1
ATOM 617 N N . ASP A 1 87 ? 19.25 16.656 8.297 1 96.88 87 ASP A N 1
ATOM 618 C CA . ASP A 1 87 ? 20.031 15.727 7.492 1 96.88 87 ASP A CA 1
ATOM 619 C C . ASP A 1 87 ? 19.266 14.43 7.254 1 96.88 87 ASP A C 1
ATOM 621 O O . ASP A 1 87 ? 18.578 13.938 8.148 1 96.88 87 ASP A O 1
ATOM 625 N N . VAL A 1 88 ? 19.531 13.859 6.105 1 95.31 88 VAL A N 1
ATOM 626 C CA . VAL A 1 88 ? 18.906 12.586 5.77 1 95.31 88 VAL A CA 1
ATOM 627 C C . VAL A 1 88 ? 19.344 11.523 6.777 1 95.31 88 VAL A C 1
ATOM 629 O O . VAL A 1 88 ? 18.531 10.68 7.184 1 95.31 88 VAL A O 1
ATOM 632 N N . ASP A 1 89 ? 20.516 11.609 7.234 1 95.25 89 ASP A N 1
ATOM 633 C CA . ASP A 1 89 ? 21.016 10.641 8.219 1 95.25 89 ASP A CA 1
ATOM 634 C C . ASP A 1 89 ? 20.234 10.742 9.523 1 95.25 89 ASP A C 1
ATOM 636 O O . ASP A 1 89 ? 19.953 9.734 10.172 1 95.25 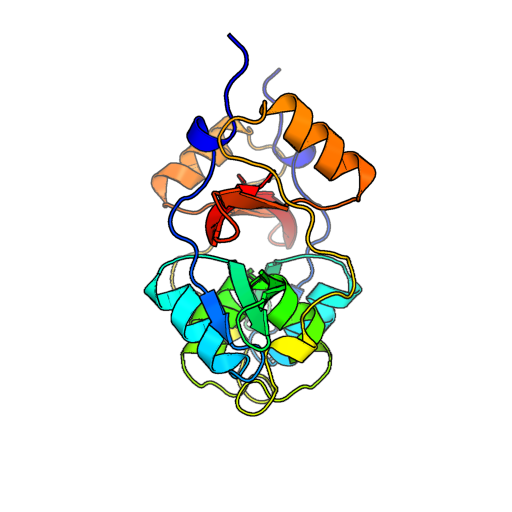89 ASP A O 1
ATOM 640 N N . HIS A 1 90 ? 20.031 11.953 9.867 1 95.81 90 HIS A N 1
ATOM 641 C CA . HIS A 1 90 ? 19.219 12.172 11.062 1 95.81 90 HIS A CA 1
ATOM 642 C C . HIS A 1 90 ? 17.828 11.555 10.906 1 95.81 90 HIS A C 1
ATOM 644 O O . HIS A 1 90 ? 17.344 10.883 11.82 1 95.81 90 HIS A O 1
ATOM 650 N N . ALA A 1 91 ? 17.25 11.773 9.789 1 95.38 91 ALA A N 1
ATOM 651 C CA . ALA A 1 91 ? 15.938 11.195 9.492 1 95.38 91 ALA A CA 1
ATOM 652 C C . ALA A 1 91 ? 15.984 9.672 9.578 1 95.38 91 ALA A C 1
ATOM 654 O O . ALA A 1 91 ? 15.102 9.055 10.188 1 95.38 91 ALA A O 1
ATOM 655 N N . MET A 1 92 ? 16.938 9.055 9.023 1 94.12 92 MET A N 1
ATOM 656 C CA . MET A 1 92 ? 17.078 7.598 9.031 1 94.12 92 MET A CA 1
ATOM 657 C C . MET A 1 92 ? 17.203 7.074 10.461 1 94.12 92 MET A C 1
ATOM 659 O O . MET A 1 92 ? 16.656 6.023 10.797 1 94.12 92 MET A O 1
ATOM 663 N N . ARG A 1 93 ? 17.938 7.832 11.258 1 95.31 93 ARG A N 1
ATOM 664 C CA . ARG A 1 93 ? 18.094 7.441 12.656 1 95.31 93 ARG A CA 1
ATOM 665 C C . ARG A 1 93 ? 16.75 7.461 13.383 1 95.31 93 ARG A C 1
ATOM 667 O O . ARG A 1 93 ? 16.453 6.551 14.156 1 95.31 93 ARG A O 1
ATOM 674 N N . LEU A 1 94 ? 16.031 8.492 13.133 1 94.06 94 LEU A N 1
ATOM 675 C CA . LEU A 1 94 ? 14.711 8.609 13.75 1 94.06 94 LEU A CA 1
ATOM 676 C C . LEU A 1 94 ? 13.805 7.453 13.32 1 94.06 94 LEU A C 1
ATOM 678 O O . LEU A 1 94 ? 13.078 6.891 14.148 1 94.06 94 LEU A O 1
ATOM 682 N N . MET A 1 95 ? 13.891 7.145 12.102 1 90.94 95 MET A N 1
ATOM 683 C CA . MET A 1 95 ? 13.078 6.043 11.602 1 90.94 95 MET A CA 1
ATOM 684 C C . MET A 1 95 ? 13.445 4.738 12.305 1 90.94 95 MET A C 1
ATOM 686 O O . MET A 1 95 ? 12.555 3.977 12.703 1 90.94 95 MET A O 1
ATOM 690 N N . ARG A 1 96 ? 14.633 4.477 12.484 1 91.38 96 ARG A N 1
ATOM 691 C CA . ARG A 1 96 ? 15.094 3.277 13.18 1 91.38 96 ARG A CA 1
ATOM 692 C C . ARG A 1 96 ? 14.664 3.293 14.641 1 91.38 96 ARG A C 1
ATOM 694 O O . ARG A 1 96 ? 14.148 2.297 15.156 1 91.38 96 ARG A O 1
ATOM 701 N N . GLU A 1 97 ? 14.859 4.391 15.227 1 93.44 97 GLU A N 1
ATOM 702 C CA . GLU A 1 97 ? 14.562 4.551 16.656 1 93.44 97 GLU A CA 1
ATOM 703 C C . GLU A 1 97 ? 13.078 4.336 16.938 1 93.44 97 GLU A C 1
ATOM 705 O O . GLU A 1 97 ? 12.719 3.756 17.953 1 93.44 97 GLU A O 1
ATOM 710 N N . HIS A 1 98 ? 12.305 4.762 16.062 1 90.31 98 HIS A N 1
ATOM 711 C CA . HIS A 1 98 ? 10.867 4.73 16.312 1 90.31 98 HIS A CA 1
ATOM 712 C C . HIS A 1 98 ? 10.195 3.598 15.539 1 90.31 98 HIS A C 1
ATOM 714 O O . HIS A 1 98 ? 8.984 3.412 15.625 1 90.31 98 HIS A O 1
ATOM 720 N N . ALA A 1 99 ? 10.93 2.889 14.711 1 87.56 99 ALA A N 1
ATOM 721 C CA . ALA A 1 99 ? 10.461 1.746 13.93 1 87.56 99 ALA A CA 1
ATOM 722 C C . ALA A 1 99 ? 9.367 2.164 12.953 1 87.56 99 ALA A C 1
ATOM 724 O O . ALA A 1 99 ? 8.312 1.533 12.883 1 87.56 99 ALA A O 1
ATOM 725 N N . VAL A 1 100 ? 9.633 3.297 12.344 1 85 100 VAL A N 1
ATOM 726 C CA . VAL A 1 100 ? 8.742 3.785 11.305 1 85 100 VAL A CA 1
ATOM 727 C C . VAL A 1 100 ? 9.492 3.9 9.977 1 85 100 VAL A C 1
ATOM 729 O O . VAL A 1 100 ? 10.719 4.055 9.969 1 85 100 VAL A O 1
ATOM 732 N N . ARG A 1 101 ? 8.734 3.865 8.812 1 85.31 101 ARG A N 1
ATOM 733 C CA . ARG A 1 101 ? 9.359 3.932 7.496 1 85.31 101 ARG A CA 1
ATOM 734 C C . ARG A 1 101 ? 9.141 5.297 6.855 1 85.31 101 ARG A C 1
ATOM 736 O O . ARG A 1 101 ? 9.656 5.566 5.766 1 85.31 101 ARG A O 1
ATOM 743 N N . ARG A 1 102 ? 8.375 6.059 7.602 1 91.25 102 ARG A N 1
ATOM 744 C CA . ARG A 1 102 ? 8.078 7.387 7.074 1 91.25 102 ARG A CA 1
ATOM 745 C C . ARG A 1 102 ? 8.125 8.438 8.18 1 91.25 102 ARG A C 1
ATOM 747 O O . ARG A 1 102 ? 7.793 8.141 9.336 1 91.25 102 ARG A O 1
ATOM 754 N N . LEU A 1 103 ? 8.578 9.594 7.801 1 93 103 LEU A N 1
ATOM 755 C CA . LEU A 1 103 ? 8.539 10.766 8.672 1 93 103 LEU A CA 1
ATOM 756 C C . LEU A 1 103 ? 7.828 11.93 7.988 1 93 103 LEU A C 1
ATOM 758 O O . LEU A 1 103 ? 7.992 12.141 6.785 1 93 103 LEU A O 1
ATOM 762 N N . LEU A 1 104 ? 7.086 12.602 8.797 1 94.5 104 LEU A N 1
ATOM 763 C CA . LEU A 1 104 ? 6.473 13.836 8.312 1 94.5 104 LEU A CA 1
ATOM 764 C C . LEU A 1 104 ? 7.465 14.992 8.367 1 94.5 104 LEU A C 1
ATOM 766 O O . LEU A 1 104 ? 8.188 15.148 9.352 1 94.5 104 LEU A O 1
ATOM 770 N N . VAL A 1 105 ? 7.543 15.719 7.277 1 95.88 105 VAL A N 1
ATOM 771 C CA . VAL A 1 105 ? 8.367 16.922 7.234 1 95.88 105 VAL A CA 1
ATOM 772 C C . VAL A 1 105 ? 7.504 18.156 7.477 1 95.88 105 VAL A C 1
ATOM 774 O O . VAL A 1 105 ? 6.508 18.375 6.777 1 95.88 105 VAL A O 1
ATOM 777 N N . THR A 1 106 ? 7.859 18.891 8.445 1 94.75 106 THR A N 1
ATOM 778 C CA . THR A 1 106 ? 7.074 20.078 8.781 1 94.75 106 THR A CA 1
ATOM 779 C C . THR A 1 106 ? 7.945 21.328 8.781 1 94.75 106 THR A C 1
ATOM 781 O O . THR A 1 106 ? 9.156 21.25 9 1 94.75 106 THR A O 1
ATOM 784 N N . GLU A 1 107 ? 7.398 22.359 8.367 1 93.62 107 GLU A N 1
ATOM 785 C CA . GLU A 1 107 ? 7.988 23.688 8.43 1 93.62 107 GLU A CA 1
ATOM 786 C C . GLU A 1 107 ? 6.984 24.703 8.969 1 93.62 107 GLU A C 1
ATOM 788 O O . GLU A 1 107 ? 5.906 24.875 8.398 1 93.62 107 GLU A O 1
ATOM 793 N N . GLY A 1 108 ? 7.328 25.375 10.102 1 89.19 108 GLY A N 1
ATOM 794 C CA . GLY A 1 108 ? 6.41 26.328 10.711 1 89.19 108 GLY A CA 1
ATOM 795 C C . GLY A 1 108 ? 5.105 25.688 11.156 1 89.19 108 GLY A C 1
ATOM 796 O O . GLY A 1 108 ? 4.035 26.281 10.992 1 89.19 108 GLY A O 1
ATOM 797 N N . GLY A 1 109 ? 5.164 24.406 11.5 1 85.44 109 GLY A N 1
ATOM 798 C CA . GLY A 1 109 ? 3.994 23.688 11.992 1 85.44 109 GLY A CA 1
ATOM 799 C C . GLY A 1 109 ? 3.123 23.141 10.883 1 85.44 109 GLY A C 1
ATOM 800 O O . GLY A 1 109 ? 2.131 22.453 11.141 1 85.44 109 GLY A O 1
ATOM 801 N N . LYS A 1 110 ? 3.562 23.375 9.695 1 90.25 110 LYS A N 1
ATOM 802 C CA . LYS A 1 110 ? 2.783 22.906 8.555 1 90.25 110 LYS A CA 1
ATOM 803 C C . LYS A 1 110 ? 3.457 21.703 7.891 1 90.25 110 LYS A C 1
ATOM 805 O O . LYS A 1 110 ? 4.68 21.688 7.727 1 90.25 110 LYS A O 1
ATOM 810 N N . PRO A 1 111 ? 2.639 20.781 7.527 1 93.12 111 PRO A N 1
ATOM 811 C CA . PRO A 1 111 ? 3.225 19.688 6.758 1 93.12 111 PRO A CA 1
ATOM 812 C C . PRO A 1 111 ? 3.674 20.109 5.363 1 93.12 111 PRO A C 1
ATOM 814 O O . PRO A 1 111 ? 2.889 20.688 4.605 1 93.12 111 PRO A O 1
ATOM 817 N N . VAL A 1 112 ? 4.918 19.797 5.008 1 94.38 112 VAL A N 1
ATOM 818 C CA . VAL A 1 112 ? 5.41 20.266 3.717 1 94.38 112 VAL A CA 1
ATOM 819 C C . VAL A 1 112 ? 5.914 19.078 2.895 1 94.38 112 VAL A C 1
ATOM 821 O O . VAL A 1 112 ? 6.203 19.219 1.704 1 94.38 112 VAL A O 1
ATOM 824 N N . GLY A 1 113 ? 6.07 17.938 3.539 1 95.12 113 GLY A N 1
ATOM 825 C CA . GLY A 1 113 ? 6.551 16.781 2.799 1 95.12 113 GLY A CA 1
ATOM 826 C C . GLY A 1 113 ? 6.539 15.508 3.615 1 95.12 113 GLY A C 1
ATOM 827 O O . GLY A 1 113 ? 6.117 15.508 4.773 1 95.12 113 GLY A O 1
ATOM 828 N N . ILE A 1 114 ? 6.879 14.461 3.021 1 93.75 114 ILE A N 1
ATOM 829 C CA . ILE A 1 114 ? 7.051 13.148 3.637 1 93.75 114 ILE A CA 1
ATOM 830 C C . ILE A 1 114 ? 8.352 12.516 3.145 1 93.75 114 ILE A C 1
ATOM 832 O O . ILE A 1 114 ? 8.664 12.57 1.953 1 93.75 114 ILE A O 1
ATOM 836 N N . VAL A 1 115 ? 9.117 12.008 4.012 1 92.94 115 VAL A N 1
ATOM 837 C CA . VAL A 1 115 ? 10.273 11.211 3.637 1 92.94 115 VAL A CA 1
ATOM 838 C C . VAL A 1 115 ? 10.039 9.75 4.012 1 92.94 115 VAL A C 1
ATOM 840 O O . VAL A 1 115 ? 9.562 9.453 5.113 1 92.94 115 VAL A O 1
ATOM 843 N N . SER A 1 116 ? 10.273 8.875 3.02 1 88.31 116 SER A N 1
ATOM 844 C CA . SER A 1 116 ? 10.023 7.449 3.229 1 88.31 116 SER A CA 1
ATOM 845 C C . SER A 1 116 ? 11.234 6.613 2.844 1 88.31 116 SER A C 1
ATOM 847 O O . SER A 1 116 ? 12.031 7.023 1.996 1 88.31 116 SER A O 1
ATOM 849 N N . ILE A 1 117 ? 11.422 5.594 3.643 1 78.25 117 ILE A N 1
ATOM 850 C CA . ILE A 1 117 ? 12.438 4.625 3.238 1 78.25 117 ILE A CA 1
ATOM 851 C C . ILE A 1 117 ? 11.766 3.379 2.672 1 78.25 117 ILE A C 1
ATOM 853 O O . ILE A 1 117 ? 10.727 2.945 3.174 1 78.25 117 ILE A O 1
ATOM 857 N N . THR A 1 118 ? 11.883 3.023 1.496 1 62.88 118 THR A N 1
ATOM 858 C CA . THR A 1 118 ? 11.328 1.812 0.903 1 62.88 118 THR A CA 1
ATOM 859 C C . THR A 1 118 ? 12.375 0.704 0.859 1 62.88 118 THR A C 1
ATOM 861 O O . THR A 1 118 ? 13.578 0.98 0.833 1 62.88 118 THR A O 1
ATOM 864 N N . MET B 1 1 ? 29.359 -12.805 -9.328 1 50.28 1 MET B N 1
ATOM 865 C CA . MET B 1 1 ? 28.297 -13.453 -10.109 1 50.28 1 MET B CA 1
ATOM 866 C C . MET B 1 1 ? 26.984 -12.695 -9.969 1 50.28 1 MET B C 1
ATOM 868 O O . MET B 1 1 ? 26.75 -12.039 -8.953 1 50.28 1 MET B O 1
ATOM 872 N N . ALA B 1 2 ? 26.266 -12.477 -11.023 1 70.31 2 ALA B N 1
ATOM 873 C CA . ALA B 1 2 ? 25.062 -11.641 -10.992 1 70.31 2 ALA B CA 1
ATOM 874 C C . ALA B 1 2 ? 24 -12.242 -10.07 1 70.31 2 ALA B C 1
ATOM 876 O O . ALA B 1 2 ? 23.812 -13.461 -10.039 1 70.31 2 ALA B O 1
ATOM 877 N N . ASP B 1 3 ? 23.516 -11.562 -9.156 1 90.56 3 ASP B N 1
ATOM 878 C CA . ASP B 1 3 ? 22.484 -12.023 -8.227 1 90.56 3 ASP B CA 1
ATOM 879 C C . ASP B 1 3 ? 21.312 -12.664 -8.969 1 90.56 3 ASP B C 1
ATOM 881 O O . ASP B 1 3 ? 20.938 -12.203 -10.047 1 90.56 3 ASP B O 1
ATOM 885 N N . LYS B 1 4 ? 20.969 -13.852 -8.477 1 96.69 4 LYS B N 1
ATOM 886 C CA . LYS B 1 4 ? 19.797 -14.523 -9.039 1 96.69 4 LYS B CA 1
ATOM 887 C C . LYS B 1 4 ? 18.516 -14.055 -8.359 1 96.69 4 LYS B C 1
ATOM 889 O O . LYS B 1 4 ? 18.547 -13.523 -7.25 1 96.69 4 LYS B O 1
ATOM 894 N N . VAL B 1 5 ? 17.406 -14.258 -9.086 1 96.31 5 VAL B N 1
ATOM 895 C CA . VAL B 1 5 ? 16.094 -13.852 -8.602 1 96.31 5 VAL B CA 1
ATOM 896 C C . VAL B 1 5 ? 15.781 -14.555 -7.281 1 96.31 5 VAL B C 1
ATOM 898 O O . VAL B 1 5 ? 15.281 -13.93 -6.344 1 96.31 5 VAL B O 1
ATOM 901 N N . ARG B 1 6 ? 16.188 -15.742 -7.129 1 94.69 6 ARG B N 1
ATOM 902 C CA . ARG B 1 6 ? 15.898 -16.516 -5.922 1 94.69 6 ARG B CA 1
ATOM 903 C C . ARG B 1 6 ? 16.547 -15.883 -4.699 1 94.69 6 ARG B C 1
ATOM 905 O O . ARG B 1 6 ? 16.078 -16.062 -3.574 1 94.69 6 ARG B O 1
ATOM 912 N N . ASP B 1 7 ? 17.609 -15.148 -4.887 1 94.19 7 ASP B N 1
ATOM 913 C CA . ASP B 1 7 ? 18.359 -14.547 -3.793 1 94.19 7 ASP B CA 1
ATOM 914 C C . ASP B 1 7 ? 17.688 -13.273 -3.285 1 94.19 7 ASP B C 1
ATOM 916 O O . ASP B 1 7 ? 18.016 -12.789 -2.201 1 94.19 7 ASP B O 1
ATOM 920 N N . VAL B 1 8 ? 16.734 -12.797 -4.066 1 92.94 8 VAL B N 1
ATOM 921 C CA . VAL B 1 8 ? 16.234 -11.477 -3.709 1 92.94 8 VAL B CA 1
ATOM 922 C C . VAL B 1 8 ? 14.703 -11.531 -3.6 1 92.94 8 VAL B C 1
ATOM 924 O O . VAL B 1 8 ? 14.078 -10.578 -3.125 1 92.94 8 VAL B O 1
ATOM 927 N N . MET B 1 9 ? 14.094 -12.594 -3.994 1 93.12 9 MET B N 1
ATOM 928 C CA . MET B 1 9 ? 12.641 -12.656 -4.02 1 93.12 9 MET B CA 1
ATOM 929 C C . MET B 1 9 ? 12.086 -12.961 -2.633 1 93.12 9 MET B C 1
ATOM 931 O O . MET B 1 9 ? 12.773 -13.539 -1.793 1 93.12 9 MET B O 1
ATOM 935 N N . THR B 1 10 ? 10.898 -12.484 -2.428 1 90.44 10 THR B N 1
ATOM 936 C CA . THR B 1 10 ? 10.117 -12.992 -1.302 1 90.44 10 THR B CA 1
ATOM 937 C C . THR B 1 10 ? 9.461 -14.32 -1.65 1 90.44 10 THR B C 1
ATOM 939 O O . THR B 1 10 ? 8.812 -14.445 -2.689 1 90.44 10 THR B O 1
ATOM 942 N N . SER B 1 11 ? 9.625 -15.25 -0.747 1 92.44 11 SER B N 1
ATOM 943 C CA . SER B 1 11 ? 9.18 -16.609 -1.067 1 92.44 11 SER B CA 1
ATOM 944 C C . SER B 1 11 ? 7.777 -16.859 -0.528 1 92.44 11 SER B C 1
ATOM 946 O O . SER B 1 11 ? 7.289 -16.125 0.33 1 92.44 11 SER B O 1
ATOM 948 N N . ASP B 1 12 ? 7.129 -17.938 -1.192 1 90.81 12 ASP B N 1
ATOM 949 C CA . ASP B 1 12 ? 5.859 -18.5 -0.745 1 90.81 12 ASP B CA 1
ATOM 950 C C . ASP B 1 12 ? 4.762 -17.438 -0.716 1 90.81 12 ASP B C 1
ATOM 952 O O . ASP B 1 12 ? 4.176 -17.172 0.335 1 90.81 12 ASP B O 1
ATOM 956 N N . PRO B 1 13 ? 4.469 -16.984 -1.906 1 94.5 13 PRO B N 1
ATOM 957 C CA . PRO B 1 13 ? 3.418 -15.961 -1.981 1 94.5 13 PRO B CA 1
ATOM 958 C C . PRO B 1 13 ? 2.041 -16.5 -1.604 1 94.5 13 PRO B C 1
ATOM 960 O O . PRO B 1 13 ? 1.733 -17.672 -1.885 1 94.5 13 PRO B O 1
ATOM 963 N N . ILE B 1 14 ? 1.269 -15.695 -1.011 1 95.69 14 ILE B N 1
ATOM 964 C CA . ILE B 1 14 ? -0.124 -16.047 -0.751 1 95.69 14 ILE B CA 1
ATOM 965 C C . ILE B 1 14 ? -0.908 -16.047 -2.061 1 95.69 14 ILE B C 1
ATOM 967 O O . ILE B 1 14 ? -0.802 -15.117 -2.857 1 95.69 14 ILE B O 1
ATOM 971 N N . THR B 1 15 ? -1.629 -17.078 -2.232 1 95 15 THR B N 1
ATOM 972 C CA . THR B 1 15 ? -2.432 -17.234 -3.439 1 95 15 THR B CA 1
ATOM 973 C C . THR B 1 15 ? -3.914 -17.344 -3.094 1 95 15 THR B C 1
ATOM 975 O O . THR B 1 15 ? -4.289 -18.109 -2.203 1 95 15 THR B O 1
ATOM 978 N N . LEU B 1 16 ? -4.707 -16.594 -3.777 1 96.56 16 LEU B N 1
ATOM 979 C CA . LEU B 1 16 ? -6.148 -16.609 -3.562 1 96.56 16 LEU B CA 1
ATOM 980 C C . LEU B 1 16 ? -6.895 -16.797 -4.879 1 96.56 16 LEU B C 1
ATOM 982 O O . LEU B 1 16 ? -6.422 -16.359 -5.93 1 96.56 16 LEU B O 1
ATOM 986 N N . ALA B 1 17 ? -8.055 -17.406 -4.785 1 96.69 17 ALA B N 1
ATOM 987 C CA . ALA B 1 17 ? -8.906 -17.531 -5.961 1 96.69 17 ALA B CA 1
ATOM 988 C C . ALA B 1 17 ? -9.477 -16.172 -6.359 1 96.69 17 ALA B C 1
ATOM 990 O O . ALA B 1 17 ? -9.766 -15.328 -5.5 1 96.69 17 ALA B O 1
ATOM 991 N N . SER B 1 18 ? -9.734 -15.992 -7.664 1 95.69 18 SER B N 1
ATOM 992 C CA . SER B 1 18 ? -10.219 -14.734 -8.211 1 95.69 18 SER B CA 1
ATOM 993 C C . SER B 1 18 ? -11.586 -14.375 -7.641 1 95.69 18 SER B C 1
ATOM 995 O O . SER B 1 18 ? -11.969 -13.203 -7.621 1 95.69 18 SER B O 1
ATOM 997 N N . THR B 1 19 ? -12.281 -15.312 -7.07 1 96.75 19 THR B N 1
ATOM 998 C CA . THR B 1 19 ? -13.648 -15.117 -6.609 1 96.75 19 THR B CA 1
ATOM 999 C C . THR B 1 19 ? -13.672 -14.672 -5.152 1 96.75 19 THR B C 1
ATOM 1001 O O . THR B 1 19 ? -14.711 -14.242 -4.645 1 96.75 19 THR B O 1
ATOM 1004 N N . GLU B 1 20 ? -12.523 -14.805 -4.488 1 97.62 20 GLU B N 1
ATOM 1005 C CA . GLU B 1 20 ? -12.477 -14.305 -3.117 1 97.62 20 GLU B CA 1
ATOM 1006 C C . GLU B 1 20 ? -12.727 -12.797 -3.072 1 97.62 20 GLU B C 1
ATOM 1008 O O . GLU B 1 20 ? -12.578 -12.109 -4.082 1 97.62 20 GLU B O 1
ATOM 1013 N N . THR B 1 21 ? -13.164 -12.289 -1.918 1 98.5 21 THR B N 1
ATOM 1014 C CA . THR B 1 21 ? -13.484 -10.875 -1.798 1 98.5 21 THR B CA 1
ATOM 1015 C C . THR B 1 21 ? -12.227 -10.055 -1.543 1 98.5 21 THR B C 1
ATOM 1017 O O . THR B 1 21 ? -11.195 -10.594 -1.147 1 98.5 21 THR B O 1
ATOM 1020 N N . LEU B 1 22 ? -12.352 -8.797 -1.767 1 98.56 22 LEU B N 1
ATOM 1021 C CA . LEU B 1 22 ? -11.281 -7.875 -1.408 1 98.56 22 LEU B CA 1
ATOM 1022 C C . LEU B 1 22 ? -10.969 -7.953 0.083 1 98.56 22 LEU B C 1
ATOM 1024 O O . LEU B 1 22 ? -9.805 -7.895 0.484 1 98.56 22 LEU B O 1
ATOM 1028 N N . ALA B 1 23 ? -11.977 -8.133 0.909 1 98.75 23 ALA B N 1
ATOM 1029 C CA . ALA B 1 23 ? -11.805 -8.227 2.355 1 98.75 23 ALA B CA 1
ATOM 1030 C C . ALA B 1 23 ? -11.023 -9.484 2.732 1 98.75 23 ALA B C 1
ATOM 1032 O O . ALA B 1 23 ? -10.195 -9.453 3.645 1 98.75 23 ALA B O 1
ATOM 1033 N N . ALA B 1 24 ? -11.32 -10.547 2.023 1 98.56 24 ALA B N 1
ATOM 1034 C CA . ALA B 1 24 ? -10.57 -11.781 2.273 1 98.56 24 ALA B CA 1
ATOM 1035 C C . ALA B 1 24 ? -9.086 -11.586 1.979 1 98.56 24 ALA B C 1
ATOM 1037 O O . ALA B 1 24 ? -8.234 -12.039 2.742 1 98.56 24 ALA B O 1
ATOM 1038 N N . ALA B 1 25 ? -8.812 -10.969 0.906 1 98.38 25 ALA B N 1
ATOM 1039 C CA . ALA B 1 25 ? -7.426 -10.656 0.559 1 98.38 25 ALA B CA 1
ATOM 1040 C C . ALA B 1 25 ? -6.781 -9.773 1.619 1 98.38 25 ALA B C 1
ATOM 1042 O O . ALA B 1 25 ? -5.645 -10.008 2.031 1 98.38 25 ALA B O 1
ATOM 1043 N N . ALA B 1 26 ? -7.477 -8.75 2.061 1 98.62 26 ALA B N 1
ATOM 1044 C CA . ALA B 1 26 ? -6.969 -7.84 3.082 1 98.62 26 ALA B CA 1
ATOM 1045 C C . ALA B 1 26 ? -6.609 -8.594 4.359 1 98.62 26 ALA B C 1
ATOM 1047 O O . ALA B 1 26 ? -5.57 -8.328 4.973 1 98.62 26 ALA B O 1
ATOM 1048 N N . LYS B 1 27 ? -7.422 -9.5 4.742 1 98.75 27 LYS B N 1
ATOM 1049 C CA . LYS B 1 27 ? -7.168 -10.297 5.938 1 98.75 27 LYS B CA 1
ATOM 1050 C C . LYS B 1 27 ? -5.906 -11.141 5.777 1 98.75 27 LYS B C 1
ATOM 1052 O O . LYS B 1 27 ? -5.102 -11.242 6.707 1 98.75 27 LYS B O 1
ATOM 1057 N N . GLN B 1 28 ? -5.766 -11.703 4.605 1 98.19 28 GLN B N 1
ATOM 1058 C CA . GLN B 1 28 ? -4.551 -12.469 4.34 1 98.19 28 GLN B CA 1
ATOM 1059 C C . GLN B 1 28 ? -3.316 -11.57 4.371 1 98.19 28 GLN B C 1
ATOM 1061 O O . GLN B 1 28 ? -2.275 -11.953 4.91 1 98.19 28 GLN B O 1
ATOM 1066 N N . MET B 1 29 ? -3.404 -10.398 3.797 1 97.25 29 MET B N 1
ATOM 1067 C CA . MET B 1 29 ? -2.297 -9.453 3.799 1 97.25 29 MET B CA 1
ATOM 1068 C C . MET B 1 29 ? -1.906 -9.07 5.223 1 97.25 29 MET B C 1
ATOM 1070 O O . MET B 1 29 ? -0.72 -9.008 5.551 1 97.25 29 MET B O 1
ATOM 1074 N N . ARG B 1 30 ? -2.855 -8.836 6.031 1 97.06 30 ARG B N 1
ATOM 1075 C CA . ARG B 1 30 ? -2.602 -8.516 7.43 1 97.06 30 ARG B CA 1
ATOM 1076 C C . ARG B 1 30 ? -1.917 -9.68 8.141 1 97.06 30 ARG B C 1
ATO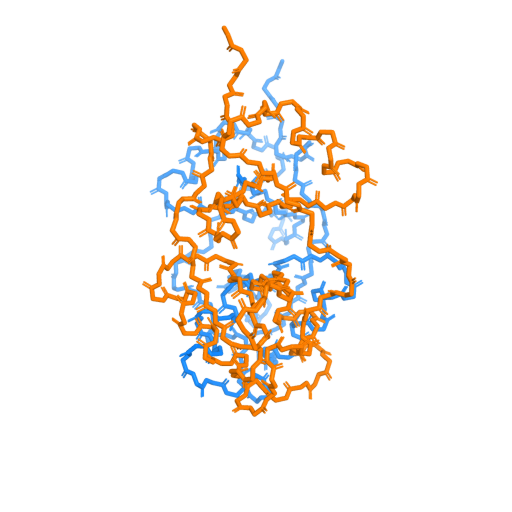M 1078 O O . ARG B 1 30 ? -0.86 -9.508 8.758 1 97.06 30 ARG B O 1
ATOM 1085 N N . ASP B 1 31 ? -2.514 -10.828 8.008 1 97.5 31 ASP B N 1
ATOM 1086 C CA . ASP B 1 31 ? -2.08 -11.992 8.773 1 97.5 31 ASP B CA 1
ATOM 1087 C C . ASP B 1 31 ? -0.682 -12.438 8.352 1 97.5 31 ASP B C 1
ATOM 1089 O O . ASP B 1 31 ? 0.116 -12.867 9.188 1 97.5 31 ASP B O 1
ATOM 1093 N N . ALA B 1 32 ? -0.354 -12.359 7.105 1 95.31 32 ALA B N 1
ATOM 1094 C CA . ALA B 1 32 ? 0.929 -12.82 6.578 1 95.31 32 ALA B CA 1
ATOM 1095 C C . ALA B 1 32 ? 1.927 -11.664 6.484 1 95.31 32 ALA B C 1
ATOM 1097 O O . ALA B 1 32 ? 3.096 -11.875 6.152 1 95.31 32 ALA B O 1
ATOM 1098 N N . ASP B 1 33 ? 1.455 -10.539 6.734 1 93.75 33 ASP B N 1
ATOM 1099 C CA . ASP B 1 33 ? 2.254 -9.32 6.656 1 93.75 33 ASP B CA 1
ATOM 1100 C C . ASP B 1 33 ? 2.889 -9.164 5.277 1 93.75 33 ASP B C 1
ATOM 1102 O O . ASP B 1 33 ? 4.105 -8.992 5.164 1 93.75 33 ASP B O 1
ATOM 1106 N N . VAL B 1 34 ? 2.094 -9.188 4.262 1 92.31 34 VAL B N 1
ATOM 1107 C CA . VAL B 1 34 ? 2.482 -8.977 2.871 1 92.31 34 VAL B CA 1
ATOM 1108 C C . VAL B 1 34 ? 1.577 -7.926 2.236 1 92.31 34 VAL B C 1
ATOM 1110 O O . VAL B 1 34 ? 0.456 -7.699 2.699 1 92.31 34 VAL B O 1
ATOM 1113 N N . GLY B 1 35 ? 2.037 -7.281 1.159 1 93.12 35 GLY B N 1
ATOM 1114 C CA . GLY B 1 35 ? 1.262 -6.254 0.488 1 93.12 35 GLY B CA 1
ATOM 1115 C C . GLY B 1 35 ? 0.786 -6.668 -0.892 1 93.12 35 GLY B C 1
ATOM 1116 O O . GLY B 1 35 ? 0.404 -5.82 -1.703 1 93.12 35 GLY B O 1
ATOM 1117 N N . VAL B 1 36 ? 0.956 -7.984 -1.151 1 93.38 36 VAL B N 1
ATOM 1118 C CA . VAL B 1 36 ? 0.564 -8.461 -2.473 1 93.38 36 VAL B CA 1
ATOM 1119 C C . VAL B 1 36 ? 0.097 -9.914 -2.379 1 93.38 36 VAL B C 1
ATOM 1121 O O . VAL B 1 36 ? 0.633 -10.695 -1.589 1 93.38 36 VAL B O 1
ATOM 1124 N N . VAL B 1 37 ? -0.913 -10.25 -3.172 1 94.62 37 VAL B N 1
ATOM 1125 C CA . VAL B 1 37 ? -1.354 -11.633 -3.301 1 94.62 37 VAL B CA 1
ATOM 1126 C C . VAL B 1 37 ? -1.389 -12.031 -4.777 1 94.62 37 VAL B C 1
ATOM 1128 O O . VAL B 1 37 ? -1.578 -11.18 -5.648 1 94.62 37 VAL B O 1
ATOM 1131 N N . VAL B 1 38 ? -1.16 -13.305 -4.973 1 94.44 38 VAL B N 1
ATOM 1132 C CA . VAL B 1 38 ? -1.343 -13.898 -6.297 1 94.44 38 VAL B CA 1
ATOM 1133 C C . VAL B 1 38 ? -2.797 -14.328 -6.473 1 94.44 38 VAL B C 1
ATOM 1135 O O . VAL B 1 38 ? -3.373 -14.969 -5.59 1 94.44 38 VAL B O 1
ATOM 1138 N N . VAL B 1 39 ? -3.342 -13.938 -7.582 1 94.5 39 VAL B N 1
ATOM 1139 C CA . VAL B 1 39 ? -4.73 -14.281 -7.875 1 94.5 39 VAL B CA 1
ATOM 1140 C C . VAL B 1 39 ? -4.781 -15.398 -8.922 1 94.5 39 VAL B C 1
ATOM 1142 O O . VAL B 1 39 ? -4.098 -15.32 -9.945 1 94.5 39 VAL B O 1
ATOM 1145 N N . THR B 1 40 ? -5.539 -16.375 -8.609 1 92.69 40 THR B N 1
ATOM 1146 C CA . THR B 1 40 ? -5.707 -17.469 -9.562 1 92.69 40 THR B CA 1
ATOM 1147 C C . THR B 1 40 ? -7.16 -17.578 -10.016 1 92.69 40 THR B C 1
ATOM 1149 O O . THR B 1 40 ? -8.07 -17.125 -9.312 1 92.69 40 THR B O 1
ATOM 1152 N N . ASP B 1 41 ? -7.312 -17.984 -11.242 1 90.88 41 ASP B N 1
ATOM 1153 C CA . ASP B 1 41 ? -8.609 -18.297 -11.844 1 90.88 41 ASP B CA 1
ATOM 1154 C C . ASP B 1 41 ? -8.625 -19.703 -12.422 1 90.88 41 ASP B C 1
ATOM 1156 O O . ASP B 1 41 ? -7.922 -20 -13.383 1 90.88 41 ASP B O 1
ATOM 1160 N N . ASN B 1 42 ? -9.438 -20.516 -11.758 1 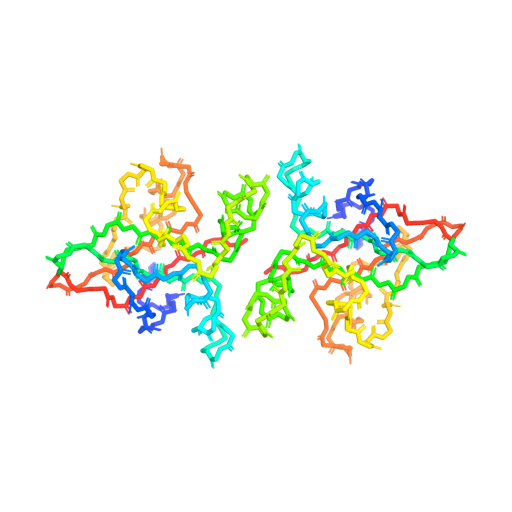88.81 42 ASN B N 1
ATOM 1161 C CA . ASN B 1 42 ? -9.547 -21.906 -12.203 1 88.81 42 ASN B CA 1
ATOM 1162 C C . ASN B 1 42 ? -8.188 -22.594 -12.273 1 88.81 42 ASN B C 1
ATOM 1164 O O . ASN B 1 42 ? -7.859 -23.234 -13.273 1 88.81 42 ASN B O 1
ATOM 1168 N N . GLY B 1 43 ? -7.27 -22.281 -11.266 1 83.12 43 GLY B 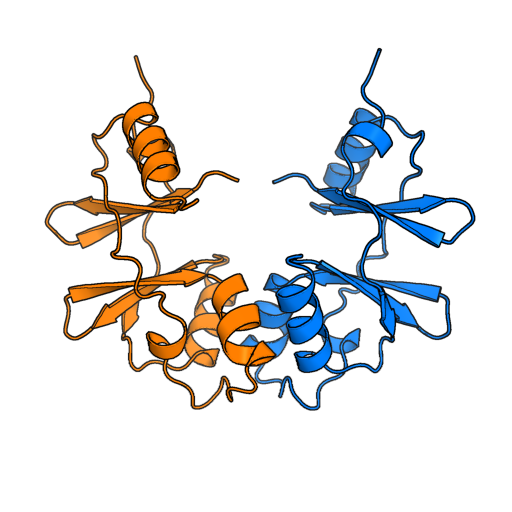N 1
ATOM 1169 C CA . GLY B 1 43 ? -5.992 -22.969 -11.141 1 83.12 43 GLY B CA 1
ATOM 1170 C C . GLY B 1 43 ? -4.871 -22.281 -11.906 1 83.12 43 GLY B C 1
ATOM 1171 O O . GLY B 1 43 ? -3.703 -22.656 -11.766 1 83.12 43 GLY B O 1
ATOM 1172 N N . SER B 1 44 ? -5.246 -21.344 -12.758 1 87.88 44 SER B N 1
ATOM 1173 C CA . SER B 1 44 ? -4.23 -20.609 -13.5 1 87.88 44 SER B CA 1
ATOM 1174 C C . SER B 1 44 ? -3.996 -19.219 -12.898 1 87.88 44 SER B C 1
ATOM 1176 O O . SER B 1 44 ? -4.91 -18.625 -12.32 1 87.88 44 SER B O 1
ATOM 1178 N N . ILE B 1 45 ? -2.811 -18.797 -13.102 1 88.31 45 ILE B N 1
ATOM 1179 C CA . ILE B 1 45 ? -2.467 -17.469 -12.578 1 88.31 45 ILE B CA 1
ATOM 1180 C C . ILE B 1 45 ? -3.225 -16.391 -13.344 1 88.31 45 ILE B C 1
ATOM 1182 O O . ILE B 1 45 ? -3.15 -16.328 -14.578 1 88.31 45 ILE B O 1
ATOM 1186 N N . ALA B 1 46 ? -3.971 -15.586 -12.633 1 88 46 ALA B N 1
ATOM 1187 C CA . ALA B 1 46 ? -4.762 -14.523 -13.25 1 88 46 ALA B CA 1
ATOM 1188 C C . ALA B 1 46 ? -4.066 -13.172 -13.109 1 88 46 ALA B C 1
ATOM 1190 O O . ALA B 1 46 ? -4.262 -12.281 -13.93 1 88 46 ALA B O 1
ATOM 1191 N N . GLY B 1 47 ? -3.238 -13.047 -12 1 89.94 47 GLY B N 1
ATOM 1192 C CA . GLY B 1 47 ? -2.564 -11.773 -11.805 1 89.94 47 GLY B CA 1
ATOM 1193 C C . GLY B 1 47 ? -2.094 -11.555 -10.383 1 89.94 47 GLY B C 1
ATOM 1194 O O . GLY B 1 47 ? -1.994 -12.508 -9.602 1 89.94 47 GLY B O 1
ATOM 1195 N N . LEU B 1 48 ? -1.673 -10.266 -10.172 1 92.06 48 LEU B N 1
ATOM 1196 C CA . LEU B 1 48 ? -1.283 -9.82 -8.836 1 92.06 48 LEU B CA 1
ATOM 1197 C C . LEU B 1 48 ? -2.186 -8.688 -8.359 1 92.06 48 LEU B C 1
ATOM 1199 O O . LEU B 1 48 ? -2.6 -7.84 -9.148 1 92.06 48 LEU B O 1
ATOM 1203 N N . VAL B 1 49 ? -2.555 -8.68 -7.078 1 94 49 VAL B N 1
ATOM 1204 C CA . VAL B 1 49 ? -3.275 -7.582 -6.449 1 94 49 VAL B CA 1
ATOM 1205 C C . VAL B 1 49 ? -2.521 -7.113 -5.207 1 94 49 VAL B C 1
ATOM 1207 O O . VAL B 1 49 ? -2.205 -7.914 -4.328 1 94 49 VAL B O 1
ATOM 1210 N N . THR B 1 50 ? -2.145 -5.875 -5.18 1 93.75 50 THR B N 1
ATOM 1211 C CA . THR B 1 50 ? -1.461 -5.281 -4.035 1 93.75 50 THR B CA 1
ATOM 1212 C C . THR B 1 50 ? -2.457 -4.59 -3.109 1 93.75 50 THR B C 1
ATOM 1214 O O . THR B 1 50 ? -3.629 -4.434 -3.457 1 93.75 50 THR B O 1
ATOM 1217 N N . ASP B 1 51 ? -1.968 -4.273 -1.931 1 95.5 51 ASP B N 1
ATOM 1218 C CA . ASP B 1 51 ? -2.797 -3.492 -1.019 1 95.5 51 ASP B CA 1
ATOM 1219 C C . ASP B 1 51 ? -3.184 -2.152 -1.64 1 95.5 51 ASP B C 1
ATOM 1221 O O . ASP B 1 51 ? -4.332 -1.715 -1.52 1 95.5 51 ASP B O 1
ATOM 1225 N N . ARG B 1 52 ? -2.289 -1.583 -2.455 1 93.44 52 ARG B N 1
ATOM 1226 C CA . ARG B 1 52 ? -2.629 -0.347 -3.154 1 93.44 52 ARG B CA 1
ATOM 1227 C C . ARG B 1 52 ? -3.75 -0.579 -4.16 1 93.44 52 ARG B C 1
ATOM 1229 O O . ARG B 1 52 ? -4.629 0.269 -4.324 1 93.44 52 ARG B O 1
ATOM 1236 N N . ASP B 1 53 ? -3.732 -1.661 -4.879 1 94.69 53 ASP B N 1
ATOM 1237 C CA . ASP B 1 53 ? -4.793 -1.966 -5.836 1 94.69 53 ASP B CA 1
ATOM 1238 C C . ASP B 1 53 ? -6.16 -1.98 -5.156 1 94.69 53 ASP B C 1
ATOM 1240 O O . ASP B 1 53 ? -7.137 -1.469 -5.707 1 94.69 53 ASP B O 1
ATOM 1244 N N . ILE B 1 54 ? -6.227 -2.568 -3.969 1 97.81 54 ILE B N 1
ATOM 1245 C CA . ILE B 1 54 ? -7.484 -2.641 -3.227 1 97.81 54 ILE B CA 1
ATOM 1246 C C . ILE B 1 54 ? -7.977 -1.232 -2.906 1 97.81 54 ILE B C 1
ATOM 1248 O O . ILE B 1 54 ? -9.172 -0.949 -3.004 1 97.81 54 ILE B O 1
ATOM 1252 N N . VAL B 1 55 ? -7.062 -0.37 -2.617 1 98.12 55 VAL B N 1
ATOM 1253 C CA . VAL B 1 55 ? -7.414 0.99 -2.221 1 98.12 55 VAL B CA 1
ATOM 1254 C C . VAL B 1 55 ? -7.816 1.8 -3.451 1 98.12 55 VAL B C 1
ATOM 1256 O O . VAL B 1 55 ? -8.906 2.371 -3.494 1 98.12 55 VAL B O 1
ATOM 1259 N N . VAL B 1 56 ? -7.016 1.735 -4.523 1 97.38 56 VAL B N 1
ATOM 1260 C CA . VAL B 1 56 ? -7.195 2.701 -5.602 1 97.38 56 VAL B CA 1
ATOM 1261 C C . VAL B 1 56 ? -8.133 2.129 -6.656 1 97.38 56 VAL B C 1
ATOM 1263 O O . VAL B 1 56 ? -8.805 2.879 -7.371 1 97.38 56 VAL B O 1
ATOM 1266 N N . ARG B 1 57 ? -8.266 0.871 -6.75 1 96.69 57 ARG B N 1
ATOM 1267 C CA . ARG B 1 57 ? -9.117 0.261 -7.762 1 96.69 57 ARG B CA 1
ATOM 1268 C C . ARG B 1 57 ? -10.367 -0.339 -7.133 1 96.69 57 ARG B C 1
ATOM 1270 O O . ARG B 1 57 ? -11.328 -0.671 -7.836 1 96.69 57 ARG B O 1
ATOM 1277 N N . GLY B 1 58 ? -10.414 -0.505 -5.844 1 98.19 58 GLY B N 1
ATOM 1278 C CA . GLY B 1 58 ? -11.57 -1.027 -5.137 1 98.19 58 GLY B CA 1
ATOM 1279 C C . GLY B 1 58 ? -12.336 0.039 -4.375 1 98.19 58 GLY B C 1
ATOM 1280 O O . GLY B 1 58 ? -13.359 0.537 -4.848 1 98.19 58 GLY B O 1
ATOM 1281 N N . ILE B 1 59 ? -11.648 0.479 -3.258 1 98.56 59 ILE B N 1
ATOM 1282 C CA . ILE B 1 59 ? -12.312 1.391 -2.332 1 98.56 59 ILE B CA 1
ATOM 1283 C C . ILE B 1 59 ? -12.57 2.729 -3.021 1 98.56 59 ILE B C 1
ATOM 1285 O O . ILE B 1 59 ? -13.68 3.268 -2.953 1 98.56 59 ILE B O 1
ATOM 1289 N N . ALA B 1 60 ? -11.625 3.213 -3.711 1 98.62 60 ALA B N 1
ATOM 1290 C CA . ALA B 1 60 ? -11.734 4.512 -4.367 1 98.62 60 ALA B CA 1
ATOM 1291 C C . ALA B 1 60 ? -12.789 4.484 -5.469 1 98.62 60 ALA B C 1
ATOM 1293 O O . ALA B 1 60 ? -13.305 5.531 -5.871 1 98.62 60 ALA B O 1
ATOM 1294 N N . GLU B 1 61 ? -13.102 3.33 -5.961 1 98.31 61 GLU B N 1
ATOM 1295 C CA . GLU B 1 61 ? -14.094 3.17 -7.02 1 98.31 61 GLU B CA 1
ATOM 1296 C C . GLU B 1 61 ? -15.453 2.773 -6.449 1 98.31 61 GLU B C 1
ATOM 1298 O O . GLU B 1 61 ? -16.328 2.293 -7.18 1 98.31 61 GLU B O 1
ATOM 1303 N N . ASP B 1 62 ? -15.617 2.871 -5.211 1 98.31 62 ASP B N 1
ATOM 1304 C CA . ASP B 1 62 ? -16.859 2.682 -4.473 1 98.31 62 ASP B CA 1
ATOM 1305 C C . ASP B 1 62 ? -17.297 1.219 -4.508 1 98.31 62 ASP B C 1
ATOM 1307 O O . ASP B 1 62 ? -18.5 0.925 -4.492 1 98.31 62 ASP B O 1
ATOM 1311 N N . LEU B 1 63 ? -16.344 0.33 -4.648 1 98.31 63 LEU B N 1
ATOM 1312 C CA . LEU B 1 63 ? -16.672 -1.092 -4.57 1 98.31 63 LEU B CA 1
ATOM 1313 C C . LEU B 1 63 ? -16.719 -1.559 -3.119 1 98.31 63 LEU B C 1
ATOM 1315 O O . LEU B 1 63 ? -15.867 -1.176 -2.312 1 98.31 63 LEU B O 1
ATOM 1319 N N . ASP B 1 64 ? -17.734 -2.324 -2.855 1 98.25 64 ASP B N 1
ATOM 1320 C CA . ASP B 1 64 ? -17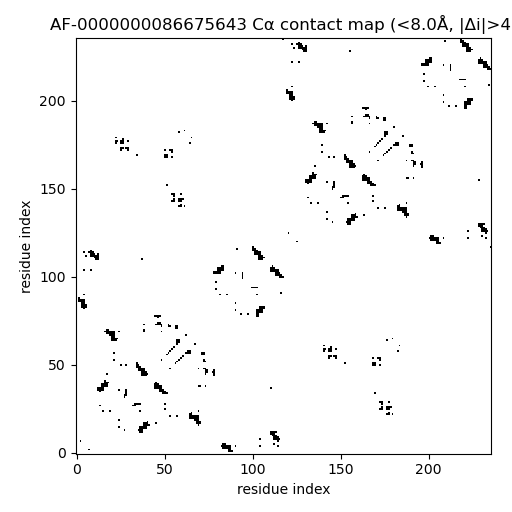.844 -2.904 -1.521 1 98.25 64 ASP B CA 1
ATOM 1321 C C . ASP B 1 64 ? -16.828 -4.023 -1.321 1 98.25 64 ASP B C 1
ATOM 1323 O O . ASP B 1 64 ? -16.953 -5.094 -1.919 1 98.25 64 ASP B O 1
ATOM 1327 N N . PRO B 1 65 ? -15.875 -3.842 -0.394 1 98.56 65 PRO B N 1
ATOM 1328 C CA . PRO B 1 65 ? -14.797 -4.828 -0.284 1 98.56 65 PRO B CA 1
ATOM 1329 C C . PRO B 1 65 ? -15.281 -6.168 0.266 1 98.56 65 PRO B C 1
ATOM 1331 O O . PRO B 1 65 ? -14.578 -7.176 0.162 1 98.56 65 PRO B O 1
ATOM 1334 N N . PHE B 1 66 ? -16.406 -6.219 0.816 1 98.38 66 PHE B N 1
ATOM 1335 C CA . PHE B 1 66 ? -16.906 -7.422 1.478 1 98.38 66 PHE B CA 1
ATOM 1336 C C . PHE B 1 66 ? -17.703 -8.289 0.503 1 98.38 66 PHE B C 1
ATOM 1338 O O . PHE B 1 66 ? -17.984 -9.453 0.792 1 98.38 66 PHE B O 1
ATOM 1345 N N . SER B 1 67 ? -17.953 -7.75 -0.667 1 98.25 67 SER B N 1
ATOM 1346 C CA . SER B 1 67 ? -18.734 -8.523 -1.633 1 98.25 67 SER B CA 1
ATOM 1347 C C . SER B 1 67 ? -18.078 -8.508 -3.01 1 98.25 67 SER B C 1
ATOM 1349 O O . SER B 1 67 ? -18.453 -9.289 -3.889 1 98.25 67 SER B O 1
ATOM 1351 N N . THR B 1 68 ? -17.125 -7.641 -3.229 1 98.25 68 THR B N 1
ATOM 1352 C CA . THR B 1 68 ? -16.453 -7.516 -4.523 1 98.25 68 THR B CA 1
ATOM 1353 C C . THR B 1 68 ? -15.375 -8.578 -4.688 1 98.25 68 THR B C 1
ATOM 1355 O O . THR B 1 68 ? -14.578 -8.805 -3.775 1 98.25 68 THR B O 1
ATOM 1358 N N . ALA B 1 69 ? -15.414 -9.148 -5.836 1 97.62 69 ALA B N 1
ATOM 1359 C CA . ALA B 1 69 ? -14.43 -10.188 -6.137 1 97.62 69 ALA B CA 1
ATOM 1360 C C . ALA B 1 69 ? -13.047 -9.594 -6.371 1 97.62 69 ALA B C 1
ATOM 1362 O O . ALA B 1 69 ? -12.922 -8.516 -6.965 1 97.62 69 ALA B O 1
ATOM 1363 N N . LEU B 1 70 ? -12.016 -10.328 -5.973 1 96.44 70 LEU B N 1
ATOM 1364 C CA . LEU B 1 70 ? -10.617 -9.938 -6.105 1 96.44 70 LEU B CA 1
ATOM 1365 C C . LEU B 1 70 ? -10.266 -9.68 -7.566 1 96.44 70 LEU B C 1
ATOM 1367 O O . LEU B 1 70 ? -9.453 -8.797 -7.867 1 96.44 70 LEU B O 1
ATOM 1371 N N . ALA B 1 71 ? -10.891 -10.359 -8.477 1 92.62 71 ALA B N 1
ATOM 1372 C CA . ALA B 1 71 ? -10.672 -10.219 -9.914 1 92.62 71 ALA B CA 1
ATOM 1373 C C . ALA B 1 71 ? -10.898 -8.781 -10.367 1 92.62 71 ALA B C 1
ATOM 1375 O O . ALA B 1 71 ? -10.273 -8.32 -11.328 1 92.62 71 ALA B O 1
ATOM 1376 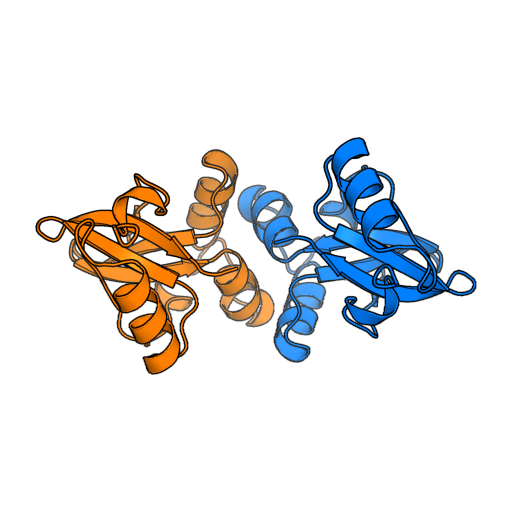N N . SER B 1 72 ? -11.719 -8.07 -9.688 1 93.31 72 SER B N 1
ATOM 1377 C CA . SER B 1 72 ? -12.078 -6.707 -10.062 1 93.31 72 SER B CA 1
ATOM 1378 C C . SER B 1 72 ? -10.883 -5.77 -9.953 1 93.31 72 SER B C 1
ATOM 1380 O O . SER B 1 72 ? -10.859 -4.703 -10.57 1 93.31 72 SER B O 1
ATOM 1382 N N . CYS B 1 73 ? -9.914 -6.145 -9.141 1 92.25 73 CYS B N 1
ATOM 1383 C CA . CYS B 1 73 ? -8.758 -5.281 -8.906 1 92.25 73 CYS B CA 1
ATOM 1384 C C . CYS B 1 73 ? -7.547 -5.762 -9.695 1 92.25 73 CYS B C 1
ATOM 1386 O O . CYS B 1 73 ? -6.469 -5.176 -9.594 1 92.25 73 CYS B O 1
ATOM 1388 N N . CYS B 1 74 ? -7.715 -6.828 -10.367 1 85.62 74 CYS B N 1
ATOM 1389 C CA . CYS B 1 74 ? -6.641 -7.324 -11.227 1 85.62 74 CYS B CA 1
ATOM 1390 C C . CYS B 1 74 ? -6.539 -6.5 -12.5 1 85.62 74 CYS B C 1
ATOM 1392 O O . CYS B 1 74 ? -7.555 -6.152 -13.102 1 85.62 74 CYS B O 1
ATOM 1394 N N . THR B 1 75 ? -5.297 -6.051 -12.672 1 74.19 75 THR B N 1
ATOM 1395 C CA . THR B 1 75 ? -5.113 -5.305 -13.914 1 74.19 75 THR B CA 1
ATOM 1396 C C . THR B 1 75 ? -4.953 -6.254 -15.094 1 74.19 75 THR B C 1
ATOM 1398 O O . THR B 1 75 ? -4.602 -7.422 -14.922 1 74.19 75 THR B O 1
ATOM 1401 N N . SER B 1 76 ? -5.473 -5.812 -16.156 1 62.75 76 SER B N 1
ATOM 1402 C CA . SER B 1 76 ? -5.414 -6.586 -17.391 1 62.75 76 SER B CA 1
ATOM 1403 C C . SER B 1 76 ? -3.973 -6.785 -17.859 1 62.75 76 SER B C 1
ATOM 1405 O O . SER B 1 76 ? -3.715 -7.531 -18.797 1 62.75 76 SER B O 1
ATOM 1407 N N . ARG B 1 77 ? -3.158 -6.129 -17.156 1 60.28 77 ARG B N 1
ATOM 1408 C CA . ARG B 1 77 ? -1.79 -6.27 -17.641 1 60.28 77 ARG B CA 1
ATOM 1409 C C . ARG B 1 77 ? -1.253 -7.672 -17.375 1 60.28 77 ARG B C 1
ATOM 1411 O O . ARG B 1 77 ? -1.579 -8.281 -16.344 1 60.28 77 ARG B O 1
ATOM 1418 N N . GLY B 1 78 ? -1.154 -8.492 -18.438 1 67.06 78 GLY B N 1
ATOM 1419 C CA . GLY B 1 78 ? -0.564 -9.82 -18.344 1 67.06 78 GLY B CA 1
ATOM 1420 C C . GLY B 1 78 ? 0.432 -9.953 -17.203 1 67.06 78 GLY B C 1
ATOM 1421 O O . GLY B 1 78 ? 0.952 -8.945 -16.703 1 67.06 78 GLY B O 1
ATOM 1422 N N . VAL B 1 79 ? 0.383 -11.047 -16.484 1 81.62 79 VAL B N 1
ATOM 1423 C CA . VAL B 1 79 ? 1.353 -11.32 -15.422 1 81.62 79 VAL B CA 1
ATOM 1424 C C . VAL B 1 79 ? 2.719 -11.609 -16.047 1 81.62 79 VAL B C 1
ATOM 1426 O O . VAL B 1 79 ? 2.855 -12.516 -16.875 1 81.62 79 VAL B O 1
ATOM 1429 N N . VAL B 1 80 ? 3.703 -10.719 -15.883 1 89.56 80 VAL B N 1
ATOM 1430 C CA . VAL B 1 80 ? 5.07 -11.008 -16.297 1 89.56 80 VAL B CA 1
ATOM 1431 C C . VAL B 1 80 ? 5.762 -11.883 -15.258 1 89.56 80 VAL B C 1
ATOM 1433 O O . VAL B 1 80 ? 5.703 -11.586 -14.062 1 89.56 80 VAL B O 1
ATOM 1436 N N . THR B 1 81 ? 6.281 -12.969 -15.773 1 93.31 81 THR B N 1
ATOM 1437 C CA . THR B 1 81 ? 6.879 -13.93 -14.852 1 93.31 81 THR B CA 1
ATOM 1438 C C . THR B 1 81 ? 8.359 -14.133 -15.164 1 93.31 81 THR B C 1
ATOM 1440 O O . THR B 1 81 ? 8.805 -13.875 -16.281 1 93.31 81 THR B O 1
ATOM 1443 N N . VAL B 1 82 ? 9.07 -14.477 -14.188 1 96.19 82 VAL B N 1
ATOM 1444 C CA . VAL B 1 82 ? 10.461 -14.906 -14.289 1 96.19 82 VAL B CA 1
ATOM 1445 C C . VAL B 1 82 ? 10.656 -16.203 -13.516 1 96.19 82 VAL B C 1
ATOM 1447 O O . VAL B 1 82 ? 9.742 -16.672 -12.812 1 96.19 82 VAL B O 1
ATOM 1450 N N . THR B 1 83 ? 11.812 -16.828 -13.664 1 96.75 83 THR B N 1
ATOM 1451 C CA . THR B 1 83 ? 12.164 -18.016 -12.898 1 96.75 83 THR B CA 1
ATOM 1452 C C . THR B 1 83 ? 13.172 -17.672 -11.805 1 96.75 83 THR B C 1
ATOM 1454 O O . THR B 1 83 ? 13.836 -16.641 -11.859 1 96.75 83 THR B O 1
ATOM 1457 N N . PRO B 1 84 ? 13.289 -18.562 -10.797 1 96.19 84 PRO B N 1
ATOM 1458 C CA . PRO B 1 84 ? 14.273 -18.328 -9.734 1 96.19 84 PRO B CA 1
ATOM 1459 C C . PRO B 1 84 ? 15.703 -18.234 -10.266 1 96.19 84 PRO B C 1
ATOM 1461 O O . PRO B 1 84 ? 16.547 -17.578 -9.664 1 96.19 84 PRO B O 1
ATOM 1464 N N . ASP B 1 85 ? 15.906 -18.766 -11.398 1 96.62 85 ASP B N 1
ATOM 1465 C CA . ASP B 1 85 ? 17.266 -18.844 -11.922 1 96.62 85 ASP B CA 1
ATOM 1466 C C . ASP B 1 85 ? 17.578 -17.672 -12.844 1 96.62 85 ASP B C 1
ATOM 1468 O O . ASP B 1 85 ? 18.734 -17.5 -13.266 1 96.62 85 ASP B O 1
ATOM 1472 N N . ASP B 1 86 ? 16.547 -16.922 -13.133 1 96.75 86 ASP B N 1
ATOM 1473 C CA . ASP B 1 86 ? 16.797 -15.734 -13.938 1 96.75 86 ASP B CA 1
ATOM 1474 C C . ASP B 1 86 ? 17.719 -14.766 -13.211 1 96.75 86 ASP B C 1
ATOM 1476 O O . ASP B 1 86 ? 17.766 -14.742 -11.977 1 96.75 86 ASP B O 1
ATOM 1480 N N . ASP B 1 87 ? 18.453 -13.977 -13.961 1 96.81 87 ASP B N 1
ATOM 1481 C CA . ASP B 1 87 ? 19.281 -12.922 -13.391 1 96.81 87 ASP B CA 1
ATOM 1482 C C . ASP B 1 87 ? 18.438 -11.75 -12.922 1 96.81 87 ASP B C 1
ATOM 1484 O O . ASP B 1 87 ? 17.453 -11.383 -13.578 1 96.81 87 ASP B O 1
ATOM 1488 N N . VAL B 1 88 ? 18.922 -11.125 -11.883 1 95.31 88 VAL B N 1
ATOM 1489 C CA . VAL B 1 88 ? 18.234 -9.953 -11.359 1 95.31 88 VAL B CA 1
ATOM 1490 C C . VAL B 1 88 ? 18.203 -8.859 -12.43 1 95.31 88 VAL B C 1
ATOM 1492 O O . VAL B 1 88 ? 17.188 -8.156 -12.57 1 95.31 88 VAL B O 1
ATOM 1495 N N . ASP B 1 89 ? 19.188 -8.781 -13.195 1 95.25 89 ASP B N 1
ATOM 1496 C CA . ASP B 1 89 ? 19.25 -7.773 -14.258 1 95.25 89 ASP B CA 1
ATOM 1497 C C . ASP B 1 89 ? 18.156 -8.023 -15.297 1 95.25 89 ASP B C 1
ATOM 1499 O O . ASP B 1 89 ? 17.562 -7.074 -15.82 1 95.25 89 ASP B O 1
ATOM 1503 N N . HIS B 1 90 ? 18.031 -9.242 -15.602 1 95.81 90 HIS B N 1
ATOM 1504 C CA . HIS B 1 90 ? 16.969 -9.609 -16.516 1 95.81 90 HIS B CA 1
ATOM 1505 C C . HIS B 1 90 ? 15.602 -9.195 -15.977 1 95.81 90 HIS B C 1
ATOM 1507 O O . HIS B 1 90 ? 14.781 -8.625 -16.703 1 95.81 90 HIS B O 1
ATOM 1513 N N . ALA B 1 91 ? 15.398 -9.492 -14.734 1 95.31 91 ALA B N 1
ATOM 1514 C CA . ALA B 1 91 ? 14.148 -9.109 -14.07 1 95.31 91 ALA B CA 1
ATOM 1515 C C . ALA B 1 91 ? 13.938 -7.602 -14.133 1 95.31 91 ALA B C 1
ATOM 1517 O O . ALA B 1 91 ? 12.844 -7.133 -14.453 1 95.31 91 ALA B O 1
ATOM 1518 N N . MET B 1 92 ? 14.906 -6.828 -13.852 1 94.06 92 MET B N 1
ATOM 1519 C CA . MET B 1 92 ? 14.812 -5.371 -13.867 1 94.06 92 MET B CA 1
ATOM 1520 C C . MET B 1 92 ? 14.453 -4.863 -15.258 1 94.06 92 MET B C 1
ATOM 1522 O O . MET B 1 92 ? 13.672 -3.92 -15.398 1 94.06 92 MET B O 1
ATOM 1526 N N . ARG B 1 93 ? 15.039 -5.504 -16.266 1 95.31 93 ARG B N 1
ATOM 1527 C CA . ARG B 1 93 ? 14.727 -5.121 -17.641 1 95.31 93 ARG B CA 1
ATOM 1528 C C . ARG B 1 93 ? 13.258 -5.363 -17.953 1 95.31 93 ARG B C 1
ATOM 1530 O O . ARG B 1 93 ? 12.609 -4.523 -18.578 1 95.31 93 ARG B O 1
ATOM 1537 N N . LEU B 1 94 ? 12.789 -6.5 -17.531 1 94.12 94 LEU B N 1
ATOM 1538 C CA . LEU B 1 94 ? 11.391 -6.824 -17.75 1 94.12 94 LEU B CA 1
ATOM 1539 C C . LEU B 1 94 ? 10.477 -5.812 -17.062 1 94.12 94 LEU B C 1
ATOM 1541 O O . LEU B 1 94 ? 9.469 -5.387 -17.641 1 94.12 94 LEU B O 1
ATOM 1545 N N . MET B 1 95 ? 10.859 -5.473 -15.906 1 90.94 95 MET B N 1
ATOM 1546 C CA . MET B 1 95 ? 10.062 -4.496 -15.172 1 90.94 95 MET B CA 1
ATOM 1547 C C . MET B 1 95 ? 10.008 -3.168 -15.914 1 90.94 95 MET B C 1
ATOM 1549 O O . MET B 1 95 ? 8.945 -2.561 -16.031 1 90.94 95 MET B O 1
ATOM 1553 N N . ARG B 1 96 ? 11.047 -2.729 -16.422 1 91.56 96 ARG B N 1
ATOM 1554 C CA . ARG B 1 96 ? 11.109 -1.488 -17.188 1 91.56 96 ARG B CA 1
ATOM 1555 C C . ARG B 1 96 ? 10.289 -1.599 -18.469 1 91.56 96 ARG B C 1
ATOM 1557 O O . ARG B 1 96 ? 9.508 -0.702 -18.797 1 91.56 96 ARG B O 1
ATOM 1564 N N . GLU B 1 97 ? 10.477 -2.658 -19.109 1 93.5 97 GLU B N 1
ATOM 1565 C CA . GLU B 1 97 ? 9.82 -2.891 -20.391 1 93.5 97 GLU B CA 1
ATOM 1566 C C . GLU B 1 97 ? 8.297 -2.908 -20.25 1 93.5 97 GLU B C 1
ATOM 1568 O O . GLU B 1 97 ? 7.578 -2.414 -21.109 1 93.5 97 GLU B O 1
ATOM 1573 N N . HIS B 1 98 ? 7.871 -3.439 -19.219 1 90.25 98 HIS B N 1
ATOM 1574 C CA . HIS B 1 98 ? 6.434 -3.629 -19.047 1 90.25 98 HIS B CA 1
ATOM 1575 C C . HIS B 1 98 ? 5.852 -2.592 -18.094 1 90.25 98 HIS B C 1
ATOM 1577 O O . HIS B 1 98 ? 4.648 -2.596 -17.828 1 90.25 98 HIS B O 1
ATOM 1583 N N . ALA B 1 99 ? 6.676 -1.759 -17.484 1 87.62 99 ALA B N 1
ATOM 1584 C CA . ALA B 1 99 ? 6.277 -0.683 -16.578 1 87.62 99 ALA B CA 1
ATOM 1585 C C . ALA B 1 99 ? 5.582 -1.237 -15.344 1 87.62 99 ALA B C 1
ATOM 1587 O O . ALA B 1 99 ? 4.504 -0.77 -14.969 1 87.62 99 ALA B O 1
ATOM 1588 N N . VAL B 1 100 ? 6.164 -2.311 -14.867 1 84.94 100 VAL B N 1
ATOM 1589 C CA . VAL B 1 100 ? 5.684 -2.902 -13.625 1 84.94 100 VAL B CA 1
ATOM 1590 C C . VAL B 1 100 ? 6.789 -2.873 -12.57 1 84.94 100 VAL B C 1
ATOM 1592 O O . VAL B 1 100 ? 7.977 -2.848 -12.914 1 84.94 100 VAL B O 1
ATOM 1595 N N . ARG B 1 101 ? 6.41 -2.918 -11.227 1 85.38 101 ARG B N 1
ATOM 1596 C CA . ARG B 1 101 ? 7.387 -2.859 -10.141 1 85.38 101 ARG B CA 1
ATOM 1597 C C . ARG B 1 101 ? 7.566 -4.227 -9.492 1 85.38 101 ARG B C 1
ATOM 1599 O O . ARG B 1 101 ? 8.414 -4.395 -8.609 1 85.38 101 ARG B O 1
ATOM 1606 N N . ARG B 1 102 ? 6.742 -5.125 -10.016 1 91.25 102 ARG B N 1
ATOM 1607 C CA . ARG B 1 102 ? 6.809 -6.473 -9.461 1 91.25 102 ARG B CA 1
ATOM 1608 C C . ARG B 1 102 ? 6.695 -7.527 -10.555 1 91.25 102 ARG B C 1
ATOM 1610 O O . ARG B 1 102 ? 6.012 -7.316 -11.562 1 91.25 102 ARG B O 1
ATOM 1617 N N . LEU B 1 103 ? 7.414 -8.594 -10.344 1 92.94 103 LEU B N 1
ATOM 1618 C CA . LEU B 1 103 ? 7.309 -9.781 -11.188 1 92.94 103 LEU B CA 1
ATOM 1619 C C . LEU B 1 103 ? 7.004 -11.023 -10.359 1 92.94 103 LEU B C 1
ATOM 1621 O O . LEU B 1 103 ? 7.531 -11.18 -9.258 1 92.94 103 LEU B O 1
ATOM 1625 N N . LEU B 1 104 ? 6.172 -11.82 -10.938 1 94.5 104 LEU B N 1
ATOM 1626 C CA . LEU B 1 104 ? 5.922 -13.125 -10.328 1 94.5 104 LEU B CA 1
ATOM 1627 C C . LEU B 1 104 ? 7.02 -14.117 -10.688 1 94.5 104 LEU B C 1
ATOM 1629 O O . LEU B 1 104 ? 7.453 -14.18 -11.836 1 94.5 104 LEU B O 1
ATOM 1633 N N . VAL B 1 105 ? 7.508 -14.797 -9.68 1 95.88 105 VAL B N 1
ATOM 1634 C CA . VAL B 1 105 ? 8.484 -15.859 -9.898 1 95.88 105 VAL B CA 1
ATOM 1635 C C . VAL B 1 105 ? 7.785 -17.219 -9.914 1 95.88 105 VAL B C 1
ATOM 1637 O O . VAL B 1 105 ? 7.074 -17.562 -8.969 1 95.88 105 VAL B O 1
ATOM 1640 N N . THR B 1 106 ? 7.953 -17.922 -10.961 1 94.81 106 THR B N 1
ATOM 1641 C CA . THR B 1 106 ? 7.293 -19.219 -11.086 1 94.81 106 THR B CA 1
ATOM 1642 C C . THR B 1 106 ? 8.312 -20.312 -11.359 1 94.81 106 THR B C 1
ATOM 1644 O O . THR B 1 106 ? 9.383 -20.047 -11.914 1 94.81 106 THR B O 1
ATOM 1647 N N . GLU B 1 107 ? 8.062 -21.406 -10.828 1 93.62 107 GLU B N 1
ATOM 1648 C CA . GLU B 1 107 ? 8.805 -22.641 -11.086 1 93.62 107 GLU B CA 1
ATOM 1649 C C . GLU B 1 107 ? 7.855 -23.812 -11.352 1 93.62 107 GLU B C 1
ATOM 1651 O O . GLU B 1 107 ? 7.016 -24.125 -10.508 1 93.62 107 GLU B O 1
ATOM 1656 N N . GLY B 1 108 ? 7.961 -24.422 -12.555 1 89.25 108 GLY B N 1
ATOM 1657 C CA . GLY B 1 108 ? 7.059 -25.5 -12.914 1 89.25 108 GLY B CA 1
ATOM 1658 C C . GLY B 1 108 ? 5.605 -25.078 -12.953 1 89.25 108 GLY B C 1
ATOM 1659 O O . GLY B 1 108 ? 4.723 -25.828 -12.516 1 89.25 108 GLY B O 1
ATOM 1660 N N . GLY B 1 109 ? 5.367 -23.797 -13.266 1 85.56 109 GLY B N 1
ATOM 1661 C CA . GLY B 1 109 ? 4.016 -23.281 -13.391 1 85.56 109 GLY B CA 1
ATOM 1662 C C . GLY B 1 109 ? 3.422 -22.844 -12.062 1 85.56 109 GLY B C 1
ATOM 1663 O O . GLY B 1 109 ? 2.305 -22.328 -12.016 1 85.56 109 GLY B O 1
ATOM 1664 N N . LYS B 1 110 ? 4.199 -23.016 -11.055 1 90.19 110 LYS B N 1
ATOM 1665 C CA . LYS B 1 110 ? 3.715 -22.641 -9.727 1 90.19 110 LYS B CA 1
ATOM 1666 C C . LYS B 1 110 ? 4.363 -21.344 -9.25 1 90.19 110 LYS B C 1
ATOM 1668 O O . LYS B 1 110 ? 5.562 -21.141 -9.438 1 90.19 110 LYS B O 1
ATOM 1673 N N . PRO B 1 111 ? 3.559 -20.562 -8.641 1 93.12 111 PRO B N 1
ATOM 1674 C CA . PRO B 1 111 ? 4.164 -19.359 -8.047 1 93.12 111 PRO B CA 1
ATOM 1675 C C . PRO B 1 111 ? 5.051 -19.688 -6.844 1 93.12 111 PRO B C 1
ATOM 1677 O O . PRO B 1 111 ? 4.613 -20.359 -5.906 1 93.12 111 PRO B O 1
ATOM 1680 N N . VAL B 1 112 ? 6.289 -19.172 -6.848 1 94.38 112 VAL B N 1
ATOM 1681 C CA . VAL B 1 112 ? 7.191 -19.531 -5.758 1 94.38 112 VAL B CA 1
ATOM 1682 C C . VAL B 1 112 ? 7.723 -18.266 -5.09 1 94.38 112 VAL B C 1
ATOM 1684 O O . VAL B 1 112 ? 8.359 -18.328 -4.031 1 94.38 112 VAL B O 1
ATOM 1687 N N . GLY B 1 113 ? 7.508 -17.141 -5.723 1 95.06 113 GLY B N 1
ATOM 1688 C CA . GLY B 1 113 ? 8 -15.898 -5.125 1 95.06 113 GLY B CA 1
ATOM 1689 C C . GLY B 1 113 ? 7.566 -14.656 -5.883 1 95.06 113 GLY B C 1
ATOM 1690 O O . GLY B 1 113 ? 6.84 -14.75 -6.875 1 95.06 113 GLY B O 1
ATOM 1691 N N . ILE B 1 114 ? 7.898 -13.57 -5.383 1 93.62 114 ILE B N 1
ATOM 1692 C CA . ILE B 1 114 ? 7.688 -12.258 -5.988 1 93.62 114 ILE B CA 1
ATOM 1693 C C . ILE B 1 114 ? 8.961 -11.422 -5.871 1 93.62 114 ILE B C 1
ATOM 1695 O O . ILE B 1 114 ? 9.602 -11.406 -4.816 1 93.62 114 ILE B O 1
ATOM 1699 N N . VAL B 1 115 ? 9.359 -10.812 -6.906 1 92.81 115 VAL B N 1
ATOM 1700 C CA . VAL B 1 115 ? 10.445 -9.836 -6.859 1 92.81 115 VAL B CA 1
ATOM 1701 C C . VAL B 1 115 ? 9.891 -8.438 -7.129 1 92.81 115 VAL B C 1
ATOM 1703 O O . VAL B 1 115 ? 9.094 -8.242 -8.047 1 92.81 115 VAL B O 1
ATOM 1706 N N . SER B 1 116 ? 10.273 -7.504 -6.246 1 88.38 116 SER B N 1
ATOM 1707 C CA . SER B 1 116 ? 9.766 -6.137 -6.355 1 88.38 116 SER B CA 1
ATOM 1708 C C . SER B 1 116 ? 10.898 -5.121 -6.309 1 88.38 116 SER B C 1
ATOM 1710 O O . SER B 1 116 ? 11.953 -5.383 -5.723 1 88.38 116 SER B O 1
ATOM 1712 N N . ILE B 1 117 ? 10.672 -4.105 -7.082 1 78.5 117 ILE B N 1
ATOM 1713 C CA . ILE B 1 117 ? 11.609 -2.992 -6.961 1 78.5 117 ILE B CA 1
ATOM 1714 C C . ILE B 1 117 ? 10.961 -1.853 -6.18 1 78.5 117 ILE B C 1
ATOM 1716 O O . ILE B 1 117 ? 9.773 -1.583 -6.34 1 78.5 117 ILE B O 1
ATOM 1720 N N . THR B 1 118 ? 11.344 -1.516 -5.062 1 62.88 118 THR B N 1
ATOM 1721 C CA . THR B 1 118 ? 10.82 -0.392 -4.289 1 62.88 118 THR B CA 1
ATOM 1722 C C . THR B 1 118 ? 11.688 0.848 -4.488 1 62.88 118 THR B C 1
ATOM 1724 O O . THR B 1 118 ? 12.875 0.737 -4.809 1 62.88 118 THR B O 1
#

Radius of gyration: 18.8 Å; Cα contacts (8 Å, |Δi|>4): 480; chains: 2; bounding box: 47×52×38 Å

Sequence (236 aa):
MADKVRDVMTSDPITLASTETLAAAAKQMRDADVGVVVVTDNGSIAGLVTDRDIVVRGIAEDLDPFSTALASCCTSRGVVTVTPDDDVDHAMRLMREHAVRRLLVTEGGKPVGIVSITMADKVRDVMTSDPITLASTETLAAAAKQMRDADVGVVVVTDNGSIAGLVTDRDIVVRGIAEDLDPFSTALASCCTSRGVVTVTPDDDVDHAMRLMREHAVRRLLVTEGGKPVGIVSIT

Foldseek 3Di:
DFDFQLNAWAWDAAEDEQQDFLVVVVVVCVVVVHFKHFYDYPNATPAMAGVVLCVVQDVVVVHDRRRHGNNSSGDPQDQAEDERGDGPVVVVVVCVVSVHQKHFYDDPRHTTGMHGDD/DFDFQLNAWAWDAAEDEQQDFLVVVVVVCVVVVHFKHFYDYPNATPAMAGVVLCVVQDVVVVHDRRRDGNNSSGDPQPQAEDERGDGPVVVVVVCVVSVHQKHFYDDPRHTTGMHGDD

Organism: NCBI:txid175570

Nearest PDB structures (foldseek):
  1xkf-assembly1_B-2  TM=8.089E-01  e=2.395E-12  Mycobacterium tuberculosis
  4fry-assembly1_A  TM=8.587E-01  e=2.093E-10  Burkholderia ambifaria MC40-6
  3fhm-assembly2_C  TM=8.157E-01  e=4.313E-10  Agrobacterium fabrum str. C58
  1pvm-assembly1_A  TM=8.477E-01  e=4.031E-09  Thermoplasma acidophilum DSM 1728
  3fhm-assembly2_B  TM=8.094E-01  e=1.012E-08  Agrobacterium fabrum str. C58